Protein AF-A0A836T1F3-F1 (afdb_monomer)

Sequence (183 aa):
LPDLMMKKDKTGIKNVLEQISTIEEEVENLRRKITREVADVGGLIMNRENLLNTAYTMDEIAGYITGISFKLSNVKVTTLKSSKLDKDITKLIELVVDEVYKLNEIIRSLNTNTANAIELAQETQTIEREIDIKYRQATIKLLTEVTNMKEVMLIKDVIEGIEEMADKCQKVSDSFILLALSL

Radius of gyration: 18.27 Å; Cα contacts (8 Å, |Δi|>4): 179; chains: 1; bounding box: 43×32×50 Å

Structure (mmCIF, N/CA/C/O backbone):
data_AF-A0A836T1F3-F1
#
_entry.id   AF-A0A836T1F3-F1
#
loop_
_atom_site.group_PDB
_atom_site.id
_atom_site.type_symbol
_atom_site.label_atom_id
_atom_site.label_alt_id
_atom_site.label_comp_id
_atom_site.label_asym_id
_atom_site.label_entity_id
_atom_site.label_seq_id
_atom_site.pdbx_PDB_ins_code
_atom_site.Cartn_x
_atom_site.Cartn_y
_atom_site.Cartn_z
_atom_site.occupancy
_atom_site.B_iso_or_equiv
_atom_site.auth_seq_id
_atom_site.auth_comp_id
_atom_site.auth_asym_id
_atom_site.auth_atom_id
_atom_site.pdbx_PDB_model_num
ATOM 1 N N . LEU A 1 1 ? -13.093 1.328 0.999 1.00 76.25 1 LEU A N 1
ATOM 2 C CA . LEU A 1 1 ? -13.342 0.466 2.185 1.00 76.25 1 LEU A CA 1
ATOM 3 C C . LEU A 1 1 ? -13.775 1.251 3.440 1.00 76.25 1 LEU A C 1
ATOM 5 O O . LEU A 1 1 ? -14.790 0.855 4.015 1.00 76.25 1 LEU A O 1
ATOM 9 N N . PRO A 1 2 ? -13.102 2.349 3.855 1.00 78.06 2 PRO A N 1
ATOM 10 C CA . PRO A 1 2 ? -13.453 3.082 5.084 1.00 78.06 2 PRO A CA 1
ATOM 11 C C . PRO A 1 2 ? -14.927 3.517 5.162 1.00 78.06 2 PRO A C 1
ATOM 13 O O . PRO A 1 2 ? -15.589 3.292 6.174 1.00 78.06 2 PRO A O 1
ATOM 16 N N . ASP A 1 3 ? -15.496 4.019 4.064 1.00 81.88 3 ASP A N 1
ATOM 17 C CA . ASP A 1 3 ? -16.908 4.431 4.014 1.00 81.88 3 ASP A CA 1
ATOM 18 C C . ASP A 1 3 ? -17.900 3.287 4.256 1.00 81.88 3 ASP A C 1
ATOM 20 O O . ASP A 1 3 ? -18.905 3.458 4.951 1.00 81.88 3 ASP A O 1
ATOM 24 N N . LEU A 1 4 ? -17.623 2.103 3.702 1.00 80.38 4 LEU A N 1
ATOM 25 C CA . LEU A 1 4 ? -18.470 0.918 3.872 1.00 80.38 4 LEU A CA 1
ATOM 26 C C . LEU A 1 4 ? -18.445 0.442 5.325 1.00 80.38 4 LEU A C 1
ATOM 28 O O . LEU A 1 4 ? -19.486 0.094 5.888 1.00 80.38 4 LEU A O 1
ATOM 32 N N . MET A 1 5 ? -17.278 0.521 5.967 1.00 81.56 5 MET A N 1
ATOM 33 C CA . MET A 1 5 ? -17.147 0.276 7.400 1.00 81.56 5 MET A CA 1
ATOM 34 C C . MET A 1 5 ? -17.946 1.277 8.228 1.00 81.56 5 MET A C 1
ATOM 36 O O . MET A 1 5 ? -18.687 0.873 9.125 1.00 81.56 5 MET A O 1
ATOM 40 N N . MET A 1 6 ? -17.873 2.571 7.911 1.00 81.00 6 MET A N 1
ATOM 41 C CA . MET A 1 6 ? -18.623 3.596 8.643 1.00 81.00 6 MET A CA 1
ATOM 42 C C . MET A 1 6 ? -20.140 3.428 8.513 1.00 81.00 6 MET A C 1
ATOM 44 O O . MET A 1 6 ? -20.865 3.725 9.471 1.00 81.00 6 MET A O 1
ATOM 48 N N . LYS A 1 7 ? -20.605 2.892 7.377 1.00 83.50 7 LYS A N 1
ATOM 49 C CA . LYS A 1 7 ? -22.000 2.505 7.110 1.00 83.50 7 LYS A CA 1
ATOM 50 C C . LYS A 1 7 ? -22.380 1.126 7.671 1.00 83.50 7 LYS A C 1
ATOM 52 O O . LYS A 1 7 ? -23.555 0.775 7.642 1.00 83.50 7 LYS A O 1
ATOM 57 N N . LYS A 1 8 ? -21.422 0.369 8.224 1.00 82.38 8 LYS A N 1
ATOM 58 C CA . LYS A 1 8 ? -21.580 -1.017 8.711 1.00 82.38 8 LYS A CA 1
ATOM 59 C C . LYS A 1 8 ? -22.141 -1.975 7.648 1.00 82.38 8 LYS A C 1
ATOM 61 O O . LYS A 1 8 ? -22.832 -2.939 7.985 1.00 82.38 8 LYS A O 1
ATOM 66 N N . ASP A 1 9 ? -21.833 -1.724 6.378 1.00 87.56 9 ASP A N 1
ATOM 67 C CA . ASP A 1 9 ? -22.287 -2.547 5.258 1.00 87.56 9 ASP A CA 1
ATOM 68 C C . ASP A 1 9 ? -21.428 -3.812 5.134 1.00 87.56 9 ASP A C 1
ATOM 70 O O . ASP A 1 9 ? -20.405 -3.840 4.451 1.00 87.56 9 ASP A O 1
ATOM 74 N N . LYS A 1 10 ? -21.839 -4.874 5.832 1.00 86.19 10 LYS A N 1
ATOM 75 C CA . LYS A 1 10 ? -21.108 -6.148 5.861 1.00 86.19 10 LYS A CA 1
ATOM 76 C C . LYS A 1 10 ? -20.997 -6.803 4.484 1.00 86.19 10 LYS A C 1
ATOM 78 O O . LYS A 1 10 ? -19.965 -7.402 4.191 1.00 86.19 10 LYS A O 1
ATOM 83 N N . THR A 1 11 ? -22.039 -6.701 3.661 1.00 88.88 11 THR A N 1
ATOM 84 C CA . THR A 1 11 ? -22.052 -7.295 2.320 1.00 88.88 11 THR A CA 1
ATOM 85 C C . THR A 1 11 ? -21.117 -6.523 1.399 1.00 88.88 11 THR A C 1
ATOM 87 O O . THR A 1 11 ? -20.286 -7.131 0.731 1.00 88.88 11 THR A O 1
ATOM 90 N N . GLY A 1 12 ? -21.178 -5.188 1.428 1.00 89.38 12 GLY A N 1
ATOM 91 C CA . GLY A 1 12 ? -20.262 -4.335 0.674 1.00 89.38 12 GLY A CA 1
ATOM 92 C C . GLY A 1 12 ? -18.799 -4.553 1.062 1.00 89.38 12 GLY A C 1
ATOM 93 O O . GLY A 1 12 ? -17.950 -4.679 0.185 1.00 89.38 12 GLY A O 1
ATOM 94 N N . ILE A 1 13 ? -18.499 -4.662 2.363 1.00 89.75 13 ILE A N 1
ATOM 95 C CA . ILE A 1 13 ? -17.142 -4.966 2.850 1.00 89.75 13 ILE A CA 1
ATOM 96 C C . ILE A 1 13 ? -16.658 -6.305 2.293 1.00 89.75 13 ILE A C 1
ATOM 98 O O . ILE A 1 13 ? -15.560 -6.366 1.750 1.00 89.75 13 ILE A O 1
ATOM 102 N N . LYS A 1 14 ? -17.475 -7.361 2.390 1.00 90.81 14 LYS A N 1
ATOM 103 C CA . LYS A 1 14 ? -17.111 -8.688 1.883 1.00 90.81 14 LYS A CA 1
ATOM 104 C C . LYS A 1 14 ? -16.812 -8.656 0.381 1.00 90.81 14 LYS A C 1
ATOM 106 O O . LYS A 1 14 ? -15.767 -9.147 -0.026 1.00 90.81 14 LYS A O 1
ATOM 111 N N . ASN A 1 15 ? -17.679 -8.027 -0.411 1.00 93.19 15 ASN A N 1
ATOM 112 C CA . ASN A 1 15 ? -17.496 -7.923 -1.859 1.00 93.19 15 ASN A CA 1
ATOM 113 C C . ASN A 1 15 ? -16.207 -7.170 -2.223 1.00 93.19 15 ASN A C 1
ATOM 115 O O . ASN A 1 15 ? -15.493 -7.583 -3.129 1.00 93.19 15 ASN A O 1
ATOM 119 N N . VAL A 1 16 ? -15.885 -6.084 -1.510 1.00 93.12 16 VAL A N 1
ATOM 120 C CA . VAL A 1 16 ? -14.638 -5.335 -1.736 1.00 93.12 16 VAL A CA 1
ATOM 121 C C . VAL A 1 16 ? -13.410 -6.166 -1.368 1.00 93.12 16 VAL A C 1
ATOM 123 O O . VA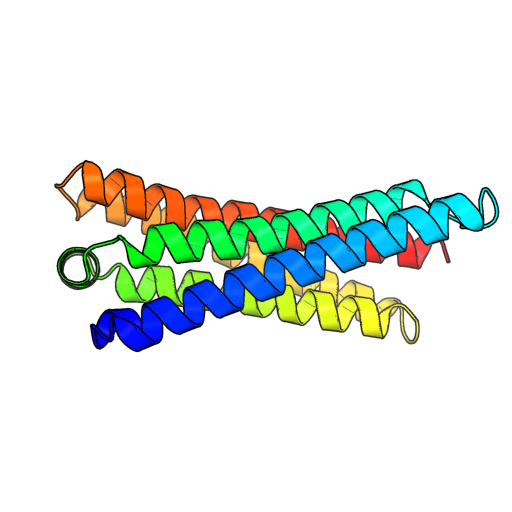L A 1 16 ? -12.423 -6.124 -2.090 1.00 93.12 16 VAL A O 1
ATOM 126 N N . LEU A 1 17 ? -13.454 -6.936 -0.277 1.00 93.44 17 LEU A N 1
ATOM 127 C CA . LEU A 1 17 ? -12.340 -7.817 0.090 1.00 93.44 17 LEU A CA 1
ATOM 128 C C . LEU A 1 17 ? -12.122 -8.931 -0.941 1.00 93.44 17 LEU A C 1
ATOM 130 O O . LEU A 1 17 ? -10.978 -9.230 -1.267 1.00 93.44 17 LEU A O 1
ATOM 134 N N . GLU A 1 18 ? -13.198 -9.508 -1.481 1.00 94.81 18 GLU A N 1
ATOM 135 C CA . GLU A 1 18 ? -13.110 -10.485 -2.574 1.00 94.81 18 GLU A CA 1
ATOM 136 C C . GLU A 1 18 ? -12.497 -9.855 -3.831 1.00 94.81 18 GLU A C 1
ATOM 138 O O . GLU A 1 18 ? -11.574 -10.423 -4.403 1.00 94.81 18 GLU A O 1
ATOM 143 N N . GLN A 1 19 ? -12.929 -8.646 -4.207 1.00 95.75 19 GLN A N 1
ATOM 144 C CA . GLN A 1 19 ? -12.347 -7.910 -5.335 1.00 95.75 19 GLN A CA 1
ATOM 145 C C . GLN A 1 19 ? -10.853 -7.634 -5.147 1.00 95.75 19 GLN A C 1
ATOM 147 O O . GLN A 1 19 ? -10.078 -7.834 -6.076 1.00 95.75 19 GLN A O 1
ATOM 152 N N . ILE A 1 20 ? -10.442 -7.198 -3.954 1.00 95.31 20 ILE A N 1
ATOM 153 C CA . ILE A 1 20 ? -9.030 -6.944 -3.637 1.00 95.31 20 ILE A CA 1
ATOM 154 C C . ILE A 1 20 ? -8.210 -8.231 -3.766 1.00 95.31 20 ILE A C 1
ATOM 156 O O . ILE A 1 20 ? -7.161 -8.216 -4.400 1.00 95.31 20 ILE A O 1
ATOM 160 N N . SER A 1 21 ? -8.721 -9.350 -3.248 1.00 94.81 21 SER A N 1
ATOM 161 C CA . SER A 1 21 ? -8.054 -10.650 -3.366 1.00 94.81 21 SER A CA 1
ATOM 162 C C . SER A 1 21 ? -7.931 -11.118 -4.820 1.00 94.81 21 SER A C 1
ATOM 164 O O . SER A 1 21 ? -6.900 -11.673 -5.188 1.00 94.81 21 SER A O 1
ATOM 166 N N . THR A 1 22 ? -8.945 -10.886 -5.660 1.00 96.81 22 THR A N 1
ATOM 167 C CA . THR A 1 22 ? -8.862 -11.191 -7.098 1.00 96.81 22 THR A CA 1
ATOM 168 C C . THR A 1 22 ? -7.813 -10.325 -7.796 1.00 96.81 22 THR A C 1
ATOM 170 O O . THR A 1 22 ? -7.038 -10.835 -8.597 1.00 96.81 22 THR A O 1
ATOM 173 N N . ILE A 1 23 ? -7.745 -9.031 -7.469 1.00 95.81 23 ILE A N 1
ATOM 174 C CA . ILE A 1 23 ? -6.743 -8.119 -8.040 1.00 95.81 23 ILE A CA 1
ATOM 175 C C . ILE A 1 23 ? -5.325 -8.533 -7.629 1.00 95.81 23 ILE A C 1
ATOM 177 O O . ILE A 1 23 ? -4.427 -8.515 -8.465 1.00 95.81 23 ILE A O 1
ATOM 181 N N . GLU A 1 24 ? -5.108 -8.934 -6.375 1.00 96.19 24 GLU A N 1
ATOM 182 C CA . GLU A 1 24 ? -3.812 -9.457 -5.919 1.00 96.19 24 GLU A CA 1
ATOM 183 C C . GLU A 1 24 ? -3.381 -10.684 -6.737 1.00 96.19 24 GLU A C 1
ATOM 185 O O . GLU A 1 24 ? -2.249 -10.741 -7.215 1.00 96.19 24 GLU A O 1
ATOM 190 N N . GLU A 1 25 ? -4.295 -11.627 -6.991 1.00 96.31 25 GLU A N 1
ATOM 191 C CA . GLU A 1 25 ? -4.015 -12.796 -7.833 1.00 96.31 25 GLU A CA 1
ATOM 192 C C . GLU A 1 25 ? -3.676 -12.399 -9.283 1.00 96.31 25 GLU A C 1
ATOM 194 O O . GLU A 1 25 ? -2.778 -12.972 -9.911 1.00 96.31 25 GLU A O 1
ATOM 199 N N . GLU A 1 26 ? -4.361 -11.397 -9.838 1.00 96.81 26 GLU A N 1
ATOM 200 C CA . GLU A 1 26 ? -4.043 -10.849 -11.160 1.00 96.81 26 GLU A CA 1
ATOM 201 C C . GLU A 1 26 ? -2.643 -10.217 -11.199 1.00 96.81 26 GLU A C 1
ATOM 203 O O . GLU A 1 26 ? -1.881 -10.484 -12.135 1.00 96.81 26 GLU A O 1
ATOM 208 N N . VAL A 1 27 ? -2.271 -9.436 -10.180 1.00 95.88 27 VAL A N 1
ATOM 209 C CA . VAL A 1 27 ? -0.932 -8.839 -10.046 1.00 95.88 27 VAL A CA 1
ATOM 210 C C . VAL A 1 27 ? 0.137 -9.929 -9.952 1.00 95.88 27 VAL A C 1
ATOM 212 O O . VAL A 1 27 ? 1.131 -9.878 -10.687 1.00 95.88 27 VAL A O 1
ATOM 215 N N . GLU A 1 28 ? -0.095 -10.971 -9.153 1.00 96.06 28 GLU A N 1
ATOM 216 C CA . GLU A 1 28 ? 0.839 -12.088 -9.021 1.00 96.06 28 GLU A CA 1
ATOM 217 C C . GLU A 1 28 ? 1.048 -12.805 -10.370 1.00 96.06 28 GLU A C 1
ATOM 219 O O . GLU A 1 28 ? 2.173 -13.169 -10.751 1.00 96.06 28 GLU A O 1
ATOM 224 N N . ASN A 1 29 ? -0.034 -12.994 -11.130 1.00 96.81 29 ASN A N 1
ATOM 225 C CA . ASN A 1 29 ? 0.002 -13.600 -12.457 1.00 96.81 29 ASN A CA 1
ATOM 226 C C . ASN A 1 29 ? 0.753 -12.728 -13.475 1.00 96.81 29 ASN A C 1
ATOM 228 O O . ASN A 1 29 ? 1.540 -13.262 -14.265 1.00 96.81 29 ASN A O 1
ATOM 232 N N . LEU A 1 30 ? 0.574 -11.404 -13.439 1.00 96.00 30 LEU A N 1
ATOM 233 C CA . LEU A 1 30 ? 1.333 -10.462 -14.268 1.00 96.00 30 LEU A CA 1
ATOM 234 C C . LEU A 1 30 ? 2.827 -10.514 -13.941 1.00 96.00 30 LEU A C 1
ATOM 236 O O . LEU A 1 30 ? 3.645 -10.637 -14.854 1.00 96.00 30 LEU A O 1
ATOM 240 N N . ARG A 1 31 ? 3.194 -10.527 -12.657 1.00 96.06 31 ARG A N 1
ATOM 241 C CA . ARG A 1 31 ? 4.585 -10.701 -12.215 1.00 96.06 31 ARG A CA 1
ATOM 242 C C . ARG A 1 31 ? 5.181 -12.006 -12.750 1.00 96.06 31 ARG A C 1
ATOM 244 O O . ARG A 1 31 ? 6.258 -11.991 -13.344 1.00 96.06 31 ARG A O 1
ATOM 251 N N . ARG A 1 32 ? 4.469 -13.134 -12.616 1.00 95.06 32 ARG A N 1
ATOM 252 C CA . ARG A 1 32 ? 4.909 -14.441 -13.153 1.00 95.06 32 ARG A CA 1
ATOM 253 C C . ARG A 1 32 ? 5.090 -14.405 -14.672 1.00 95.06 32 ARG A C 1
ATOM 255 O O . ARG A 1 32 ? 6.017 -15.030 -15.187 1.00 95.06 32 ARG A O 1
ATOM 262 N N . LYS A 1 33 ? 4.222 -13.688 -15.390 1.00 94.69 33 LYS A N 1
ATOM 263 C CA . LYS A 1 33 ? 4.337 -13.494 -16.839 1.00 94.69 33 LYS A CA 1
ATOM 264 C C . LYS A 1 33 ? 5.599 -12.704 -17.194 1.00 94.69 33 LYS A C 1
ATOM 266 O O . LYS A 1 33 ? 6.363 -13.182 -18.027 1.00 94.69 33 LYS A O 1
ATOM 271 N N . ILE A 1 34 ? 5.867 -11.591 -16.505 1.00 91.75 34 ILE A N 1
ATOM 272 C CA . ILE A 1 34 ? 7.103 -10.806 -16.671 1.00 91.75 34 ILE A CA 1
ATOM 273 C C . ILE A 1 34 ? 8.331 -11.696 -16.453 1.00 91.75 34 ILE A C 1
ATOM 275 O O . ILE A 1 34 ? 9.246 -11.697 -17.270 1.00 91.75 34 ILE A O 1
ATOM 279 N N . THR A 1 35 ? 8.348 -12.515 -15.396 1.00 91.75 35 THR A N 1
ATOM 280 C CA . THR A 1 35 ? 9.477 -13.421 -15.126 1.00 91.75 35 THR A CA 1
ATOM 281 C C . THR A 1 35 ? 9.729 -14.413 -16.263 1.00 91.75 35 THR A C 1
ATOM 283 O O . THR A 1 35 ? 10.883 -14.659 -16.608 1.00 91.75 35 THR A O 1
ATOM 286 N N . ARG A 1 36 ? 8.669 -14.973 -16.864 1.00 91.75 36 ARG A N 1
ATOM 287 C CA . ARG A 1 36 ? 8.791 -15.899 -18.003 1.00 91.75 36 ARG A CA 1
ATOM 288 C C . ARG A 1 36 ? 9.320 -15.197 -19.246 1.00 91.75 36 ARG A C 1
ATOM 290 O O . ARG A 1 36 ? 10.277 -15.679 -19.833 1.00 91.75 36 ARG A O 1
ATOM 297 N N . GLU A 1 37 ? 8.767 -14.036 -19.587 1.00 89.56 37 GLU A N 1
ATOM 298 C CA . GLU A 1 37 ? 9.231 -13.253 -20.739 1.00 89.56 37 GLU A CA 1
ATOM 299 C C . GLU A 1 37 ? 10.706 -12.856 -20.589 1.00 89.56 37 GLU A C 1
ATOM 301 O O . GLU A 1 37 ? 11.483 -12.970 -21.536 1.00 89.56 37 GLU A O 1
ATOM 306 N N . VAL A 1 38 ? 11.132 -12.479 -19.379 1.00 88.19 38 VAL A N 1
ATOM 307 C CA . VAL A 1 38 ? 12.543 -12.182 -19.098 1.00 88.19 38 VAL A CA 1
ATOM 308 C C . VAL A 1 38 ? 13.435 -13.419 -19.244 1.00 88.19 38 VAL A C 1
ATOM 310 O O . VAL A 1 38 ? 14.549 -13.310 -19.758 1.00 88.19 38 VAL A O 1
ATOM 313 N N . ALA A 1 39 ? 12.967 -14.595 -18.822 1.00 86.81 39 ALA A N 1
ATOM 314 C CA . ALA A 1 39 ? 13.707 -15.845 -18.979 1.00 86.81 39 ALA A CA 1
ATOM 315 C C . ALA A 1 39 ? 13.829 -16.272 -20.453 1.00 86.81 39 ALA A C 1
ATOM 317 O O . ALA A 1 39 ? 14.908 -16.694 -20.870 1.00 86.81 39 ALA A O 1
ATOM 318 N N . ASP A 1 40 ? 12.759 -16.113 -21.235 1.00 85.62 40 ASP A N 1
ATOM 319 C CA . ASP A 1 40 ? 12.690 -16.514 -22.644 1.00 85.62 40 ASP A CA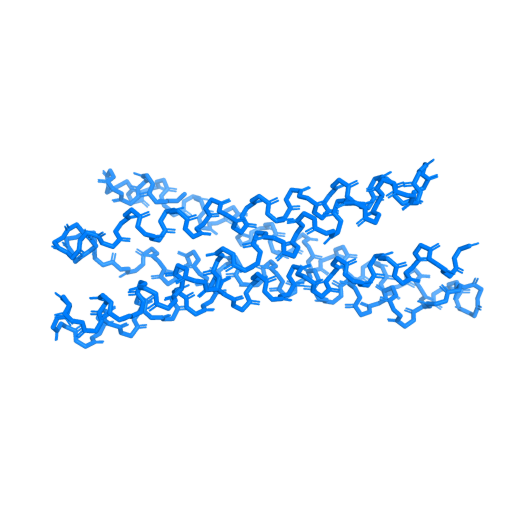 1
ATOM 320 C C . ASP A 1 40 ? 13.569 -15.630 -23.543 1.00 85.62 40 ASP A C 1
ATOM 322 O O . ASP A 1 40 ? 14.244 -16.123 -24.448 1.00 85.62 40 ASP A O 1
ATOM 326 N N . VAL A 1 41 ? 13.599 -14.319 -23.282 1.00 78.94 41 VAL A N 1
ATOM 327 C CA . VAL A 1 41 ? 14.399 -13.343 -24.046 1.00 78.94 41 VAL A CA 1
ATOM 328 C C . VAL A 1 41 ? 15.879 -13.345 -23.609 1.00 78.94 41 VAL A C 1
ATOM 330 O O . VAL A 1 41 ? 16.764 -12.885 -24.338 1.00 78.94 41 VAL A O 1
ATOM 333 N N . GLY A 1 42 ? 16.187 -13.921 -22.443 1.00 69.94 42 GLY A N 1
ATOM 334 C CA . GLY A 1 42 ? 17.550 -14.166 -21.978 1.00 69.94 42 GLY A CA 1
ATOM 335 C C . GLY A 1 42 ? 18.362 -12.886 -21.738 1.00 69.94 42 GLY A C 1
ATOM 336 O O . GLY A 1 42 ? 17.926 -11.958 -21.062 1.00 69.94 42 GLY A O 1
ATOM 337 N N . GLY A 1 43 ? 19.600 -12.842 -22.243 1.00 67.62 43 GLY A N 1
ATOM 338 C CA . GLY A 1 43 ? 20.540 -11.732 -22.015 1.00 67.62 43 GLY A CA 1
ATOM 339 C C . GLY A 1 43 ? 20.260 -10.447 -22.804 1.00 67.62 43 GLY A C 1
ATOM 340 O O . GLY A 1 43 ? 21.018 -9.494 -22.665 1.00 67.62 43 GLY A O 1
ATOM 341 N N . LEU A 1 44 ? 19.217 -10.418 -23.640 1.00 69.06 44 LEU A N 1
ATOM 342 C CA . LEU A 1 44 ? 18.900 -9.270 -24.499 1.00 69.06 44 LEU A CA 1
ATOM 343 C C . LEU A 1 44 ? 18.152 -8.148 -23.759 1.00 69.06 44 LEU A C 1
ATOM 345 O O . LEU A 1 44 ? 18.123 -7.019 -24.240 1.00 69.06 44 LEU A O 1
ATOM 349 N N . ILE A 1 45 ? 17.563 -8.437 -22.593 1.00 73.19 45 ILE A N 1
ATOM 350 C CA . ILE A 1 45 ? 16.912 -7.422 -21.758 1.00 73.19 45 ILE A CA 1
ATOM 351 C C . ILE A 1 45 ? 17.974 -6.694 -20.936 1.00 73.19 45 ILE A C 1
ATOM 353 O O . ILE A 1 45 ? 18.565 -7.262 -20.010 1.00 73.19 45 ILE A O 1
ATOM 357 N N . MET A 1 46 ? 18.189 -5.415 -21.251 1.00 70.81 46 MET A N 1
ATOM 358 C CA . MET A 1 46 ? 19.001 -4.537 -20.414 1.00 70.81 46 MET A CA 1
ATOM 359 C C . MET A 1 46 ? 18.352 -4.372 -19.039 1.00 70.81 46 MET A C 1
ATOM 361 O O . MET A 1 46 ? 17.138 -4.246 -18.913 1.00 70.81 46 MET A O 1
ATOM 365 N N . ASN A 1 47 ? 19.182 -4.390 -17.999 1.00 80.44 47 ASN A N 1
ATOM 366 C CA . ASN A 1 47 ? 18.766 -4.192 -16.612 1.00 80.44 47 ASN A CA 1
ATOM 367 C C . ASN A 1 47 ? 17.657 -5.156 -16.112 1.00 80.44 47 ASN A C 1
ATOM 369 O O . ASN A 1 47 ? 16.797 -4.786 -15.310 1.00 80.44 47 ASN A O 1
ATOM 373 N N . ARG A 1 48 ? 17.694 -6.423 -16.561 1.00 86.06 48 ARG A N 1
ATOM 374 C CA . ARG A 1 48 ? 16.732 -7.481 -16.179 1.00 86.06 48 ARG A CA 1
ATOM 375 C C . ARG A 1 48 ? 16.534 -7.638 -14.668 1.00 86.06 48 ARG A C 1
ATOM 377 O O . ARG A 1 48 ? 15.440 -7.967 -14.230 1.00 86.06 48 ARG A O 1
ATOM 384 N N . GLU A 1 49 ? 17.590 -7.425 -13.884 1.00 88.06 49 GLU A N 1
ATOM 385 C CA . GLU A 1 49 ? 17.540 -7.535 -12.426 1.00 88.06 49 GLU A CA 1
ATOM 386 C C . GLU A 1 49 ? 16.660 -6.436 -11.833 1.00 88.06 49 GLU A C 1
ATOM 388 O O . GLU A 1 49 ? 15.740 -6.741 -11.080 1.00 88.06 49 GLU A O 1
ATOM 393 N N . ASN A 1 50 ? 16.866 -5.179 -12.239 1.00 88.94 50 ASN A N 1
ATOM 394 C CA . ASN A 1 50 ? 16.032 -4.072 -11.786 1.00 88.94 50 ASN A CA 1
ATOM 395 C C . ASN A 1 50 ? 14.580 -4.231 -12.258 1.00 88.94 50 ASN A C 1
ATOM 397 O O . ASN A 1 50 ? 13.665 -4.014 -11.471 1.00 88.94 50 ASN A O 1
ATOM 401 N N . LEU A 1 51 ? 14.347 -4.683 -13.497 1.00 89.94 51 LEU A N 1
ATOM 402 C CA . LEU A 1 51 ? 12.994 -4.960 -13.999 1.00 89.94 51 LEU A CA 1
ATOM 403 C C . LEU A 1 51 ? 12.270 -6.009 -13.142 1.00 89.94 51 LEU A C 1
ATOM 405 O O . LEU A 1 51 ? 11.130 -5.796 -12.731 1.00 89.94 51 LEU A O 1
ATOM 409 N N . LEU A 1 52 ? 12.937 -7.130 -12.851 1.00 92.38 52 LEU A N 1
ATOM 410 C CA . LEU A 1 52 ? 12.380 -8.183 -12.007 1.00 92.38 52 LEU A CA 1
ATOM 411 C C . LEU A 1 52 ? 12.137 -7.675 -10.584 1.00 92.38 52 LEU A C 1
ATOM 413 O O . LEU A 1 52 ? 11.028 -7.827 -10.083 1.00 92.38 52 LEU A O 1
ATOM 417 N N . ASN A 1 53 ? 13.122 -7.024 -9.962 1.00 92.88 53 ASN A N 1
ATOM 418 C CA . ASN A 1 53 ? 12.989 -6.455 -8.617 1.00 92.88 53 ASN A CA 1
ATOM 419 C C . ASN A 1 53 ? 11.832 -5.448 -8.532 1.00 92.88 53 ASN A C 1
ATOM 421 O O . ASN A 1 53 ? 11.079 -5.467 -7.559 1.00 92.88 53 ASN A O 1
ATOM 425 N N . THR A 1 54 ? 11.633 -4.631 -9.570 1.00 93.62 54 THR A N 1
ATOM 426 C CA . THR A 1 54 ? 10.494 -3.706 -9.661 1.00 93.62 54 THR A CA 1
ATOM 427 C C . THR A 1 54 ? 9.174 -4.474 -9.669 1.00 93.62 54 THR A C 1
ATOM 429 O O . THR A 1 54 ? 8.288 -4.177 -8.874 1.00 93.62 54 THR A O 1
ATOM 432 N N . ALA A 1 55 ? 9.054 -5.505 -10.513 1.00 94.50 55 ALA A N 1
ATOM 433 C CA . ALA A 1 55 ? 7.845 -6.323 -10.601 1.00 94.50 55 ALA A CA 1
ATOM 434 C C . ALA A 1 55 ? 7.539 -7.068 -9.288 1.00 94.50 55 ALA A C 1
ATOM 436 O O . ALA A 1 55 ? 6.380 -7.138 -8.888 1.00 94.50 55 ALA A O 1
ATOM 437 N N . TYR A 1 56 ? 8.560 -7.591 -8.598 1.00 95.19 56 TYR A N 1
ATOM 438 C CA . TYR A 1 56 ? 8.397 -8.202 -7.274 1.00 95.19 56 TYR A CA 1
ATOM 439 C C . TYR A 1 56 ? 7.953 -7.178 -6.224 1.00 95.19 56 TYR A C 1
ATOM 441 O O . TYR A 1 56 ? 7.059 -7.461 -5.437 1.00 95.19 56 TYR A O 1
ATOM 449 N N . THR A 1 57 ? 8.517 -5.969 -6.239 1.00 96.38 57 THR A N 1
ATOM 450 C CA . THR A 1 57 ? 8.139 -4.917 -5.281 1.00 96.38 57 THR A CA 1
ATOM 451 C C . THR A 1 57 ? 6.710 -4.416 -5.528 1.00 96.38 57 THR A C 1
ATOM 453 O O . THR A 1 57 ? 5.971 -4.175 -4.579 1.00 96.38 57 THR A O 1
ATOM 456 N N . MET A 1 58 ? 6.274 -4.313 -6.788 1.00 94.62 58 MET A N 1
ATOM 457 C CA . MET A 1 58 ? 4.883 -3.976 -7.129 1.00 94.62 58 MET A CA 1
ATOM 458 C C . MET A 1 58 ? 3.881 -5.038 -6.654 1.00 94.62 58 MET A C 1
ATOM 460 O O . MET A 1 58 ? 2.771 -4.702 -6.251 1.00 94.62 58 MET A O 1
ATOM 464 N N . ASP A 1 59 ? 4.271 -6.310 -6.681 1.00 96.31 59 ASP A N 1
ATOM 465 C CA . ASP A 1 59 ? 3.473 -7.412 -6.142 1.00 96.31 59 ASP A CA 1
ATOM 466 C C . ASP A 1 59 ? 3.363 -7.351 -4.610 1.00 96.31 59 ASP A C 1
ATOM 468 O O . ASP A 1 59 ? 2.277 -7.526 -4.059 1.00 96.31 59 ASP A O 1
ATOM 472 N N . GLU A 1 60 ? 4.440 -6.974 -3.912 1.00 96.88 60 GLU A N 1
ATOM 473 C CA . GLU A 1 60 ? 4.381 -6.715 -2.467 1.00 96.88 60 GLU A CA 1
ATOM 474 C C . GLU A 1 60 ? 3.373 -5.607 -2.120 1.00 96.88 60 GLU A C 1
ATOM 476 O O . GLU A 1 60 ? 2.621 -5.759 -1.158 1.00 96.88 60 GLU A O 1
ATOM 481 N N . ILE A 1 61 ? 3.294 -4.528 -2.914 1.00 96.94 61 ILE A N 1
ATOM 482 C CA . ILE A 1 61 ? 2.292 -3.458 -2.729 1.00 96.94 61 ILE A CA 1
ATOM 483 C C . ILE A 1 61 ? 0.868 -4.037 -2.763 1.00 96.94 61 ILE A C 1
ATOM 485 O O . ILE A 1 61 ? 0.047 -3.691 -1.913 1.00 96.94 61 ILE A O 1
ATOM 489 N N . ALA A 1 62 ? 0.568 -4.947 -3.697 1.00 96.31 62 ALA A N 1
ATOM 490 C CA . ALA A 1 62 ? -0.739 -5.605 -3.761 1.00 96.31 62 ALA A CA 1
ATOM 491 C C . ALA A 1 62 ? -1.018 -6.458 -2.510 1.00 96.31 62 ALA A C 1
ATOM 493 O O . ALA A 1 62 ? -2.105 -6.363 -1.932 1.00 96.31 62 ALA A O 1
ATOM 494 N N . GLY A 1 63 ? -0.018 -7.200 -2.026 1.00 96.62 63 GLY A N 1
ATOM 495 C CA . GLY A 1 63 ? -0.113 -7.955 -0.774 1.00 96.62 63 GLY A CA 1
ATOM 496 C C . GLY A 1 63 ? -0.385 -7.063 0.446 1.00 96.62 63 GLY A C 1
ATOM 497 O O . GLY A 1 63 ? -1.222 -7.397 1.295 1.00 96.62 63 GLY A O 1
ATOM 498 N N . TYR A 1 64 ? 0.246 -5.885 0.520 1.00 97.44 64 TYR A N 1
ATOM 499 C CA . TYR A 1 64 ? -0.055 -4.891 1.554 1.00 97.44 64 TYR A CA 1
ATOM 500 C C . TYR A 1 64 ? -1.505 -4.407 1.472 1.00 97.44 64 TYR A C 1
ATOM 502 O O . TYR A 1 64 ? -2.182 -4.374 2.502 1.00 97.44 64 TYR A O 1
ATOM 510 N N . ILE A 1 65 ? -2.023 -4.102 0.277 1.00 96.38 65 ILE A N 1
ATOM 511 C CA . ILE A 1 65 ? -3.420 -3.675 0.091 1.00 96.38 65 ILE A CA 1
ATOM 512 C C . ILE A 1 65 ? -4.386 -4.729 0.647 1.00 96.38 65 ILE A C 1
ATOM 514 O O . ILE A 1 65 ? -5.303 -4.375 1.403 1.00 96.38 65 ILE A O 1
ATOM 518 N N . THR A 1 66 ? -4.178 -6.013 0.340 1.00 95.75 66 THR A N 1
ATOM 519 C CA . THR A 1 66 ? -4.996 -7.110 0.880 1.00 95.75 66 THR A CA 1
ATOM 520 C C . THR A 1 66 ? -4.880 -7.201 2.397 1.00 95.75 66 THR A C 1
ATOM 522 O O . THR A 1 66 ? -5.897 -7.212 3.101 1.00 95.75 66 THR A O 1
ATOM 525 N N . GLY A 1 67 ? -3.654 -7.214 2.926 1.00 96.06 67 GLY A N 1
ATOM 526 C CA . GLY A 1 67 ? -3.392 -7.336 4.359 1.00 96.06 67 GLY A CA 1
ATOM 527 C C . GLY A 1 67 ? -3.997 -6.193 5.177 1.00 96.06 67 GLY A C 1
ATOM 528 O O . GLY A 1 67 ? -4.678 -6.436 6.180 1.00 96.06 67 GLY A O 1
ATOM 529 N N . ILE A 1 68 ? -3.804 -4.949 4.733 1.00 96.56 68 ILE A N 1
ATOM 530 C CA . ILE A 1 68 ? -4.374 -3.740 5.343 1.00 96.56 68 ILE A CA 1
ATOM 531 C C . ILE A 1 68 ? -5.898 -3.811 5.302 1.00 96.56 68 ILE A C 1
ATOM 533 O O . ILE A 1 68 ? -6.552 -3.612 6.326 1.00 96.56 68 ILE A O 1
ATOM 537 N N . SER A 1 69 ? -6.476 -4.140 4.146 1.00 94.88 69 SER A N 1
ATOM 538 C CA . SER A 1 69 ? -7.929 -4.192 3.967 1.00 94.88 69 SER A CA 1
ATOM 539 C C . SER A 1 69 ? -8.580 -5.238 4.866 1.00 94.88 69 SER A C 1
ATOM 541 O O . SER A 1 69 ? -9.591 -4.960 5.520 1.00 94.88 69 SER A O 1
ATOM 543 N N . PHE A 1 70 ? -7.974 -6.422 4.968 1.00 94.38 70 PHE A N 1
ATOM 544 C CA . PHE A 1 70 ? -8.440 -7.481 5.854 1.00 94.38 70 PHE A CA 1
ATOM 545 C C . PHE A 1 70 ? -8.377 -7.055 7.325 1.00 94.38 70 PHE A C 1
ATOM 547 O O . PHE A 1 70 ? -9.394 -7.125 8.023 1.00 94.38 70 PHE A O 1
ATOM 554 N N . LYS A 1 71 ? -7.226 -6.566 7.803 1.00 94.38 71 LYS A N 1
ATOM 555 C CA . LYS A 1 71 ? -7.063 -6.113 9.197 1.00 94.38 71 LYS A CA 1
ATOM 556 C C . LYS A 1 71 ? -8.039 -4.989 9.527 1.00 94.38 71 LYS A C 1
ATOM 558 O O . LYS A 1 71 ? -8.757 -5.078 10.522 1.00 94.38 71 LYS A O 1
ATOM 563 N N . LEU A 1 72 ? -8.133 -3.989 8.651 1.00 93.00 72 LEU A N 1
ATOM 564 C CA . LEU A 1 72 ? -9.027 -2.851 8.812 1.00 93.00 72 LEU A CA 1
ATOM 565 C C . LEU A 1 72 ? -10.484 -3.311 8.913 1.00 93.00 72 LEU A C 1
ATOM 567 O O . LEU A 1 72 ? -11.174 -2.897 9.838 1.00 93.00 72 LEU A O 1
ATOM 571 N N . SER A 1 73 ? -10.933 -4.242 8.066 1.00 92.62 73 SER A N 1
ATOM 572 C CA . SER A 1 73 ? -12.306 -4.776 8.113 1.00 92.62 73 SER A CA 1
ATOM 573 C C . SER A 1 73 ? -12.683 -5.462 9.437 1.00 92.62 73 SER A C 1
ATOM 575 O O . SER A 1 73 ? -13.867 -5.547 9.770 1.00 92.62 73 SER A O 1
ATOM 577 N N . ASN A 1 74 ? -11.688 -5.915 10.207 1.00 91.75 74 ASN A N 1
ATOM 578 C CA . ASN A 1 74 ? -11.864 -6.564 11.504 1.00 91.75 74 ASN A CA 1
ATOM 579 C C . ASN A 1 74 ? -11.805 -5.584 12.693 1.00 91.75 74 ASN A C 1
ATOM 581 O O . ASN A 1 74 ? -12.096 -5.980 13.824 1.00 91.75 74 ASN A O 1
ATOM 585 N N . VAL A 1 75 ? -11.475 -4.308 12.464 1.00 91.19 75 VAL A N 1
ATOM 586 C CA . VAL A 1 75 ? -11.484 -3.270 13.505 1.00 91.19 75 VAL A CA 1
ATOM 587 C C . VAL A 1 75 ? -12.918 -2.862 13.838 1.00 91.19 75 VAL A C 1
ATOM 589 O O . VAL A 1 75 ? -13.765 -2.667 12.957 1.00 91.19 75 VAL A O 1
ATOM 592 N N . LYS A 1 76 ? -13.218 -2.648 15.125 1.00 89.81 76 LYS A N 1
ATOM 593 C CA . LYS A 1 76 ? -14.537 -2.143 15.509 1.00 89.81 76 LYS A CA 1
ATOM 594 C C . LYS A 1 76 ? -14.679 -0.677 15.127 1.00 89.81 76 LYS A C 1
ATOM 596 O O . LYS A 1 76 ? -13.982 0.202 15.628 1.00 89.81 76 LYS A O 1
ATOM 601 N N . VAL A 1 77 ? -15.716 -0.395 14.344 1.00 88.00 77 VAL A N 1
ATOM 602 C CA . VAL A 1 77 ? -16.112 0.968 13.947 1.00 88.00 77 VAL A CA 1
ATOM 603 C C . VAL A 1 77 ? -16.318 1.887 15.157 1.00 88.00 77 VAL A C 1
ATOM 605 O O . VAL A 1 77 ? -16.040 3.080 15.085 1.00 88.00 77 VAL A O 1
ATOM 608 N N . THR A 1 78 ? -16.799 1.349 16.282 1.00 89.50 78 THR A N 1
ATOM 609 C CA . THR A 1 78 ? -16.963 2.119 17.523 1.00 89.50 78 THR A CA 1
ATOM 610 C C . THR A 1 78 ? -15.632 2.624 18.061 1.00 89.50 78 THR A C 1
ATOM 612 O O . THR A 1 78 ? -15.578 3.776 18.472 1.00 89.50 78 THR A O 1
ATOM 615 N N . THR A 1 79 ? -14.580 1.800 18.004 1.00 90.50 79 THR A N 1
ATOM 616 C CA . THR A 1 79 ? -13.230 2.168 18.441 1.00 90.50 79 THR A CA 1
ATOM 617 C C . THR A 1 79 ? -12.684 3.296 17.575 1.00 90.50 79 THR A C 1
ATOM 619 O O . THR A 1 79 ? -12.261 4.315 18.109 1.00 90.50 79 THR A O 1
ATOM 622 N N . LEU A 1 80 ? -12.767 3.153 16.245 1.00 89.31 80 LEU A N 1
ATOM 623 C CA . LEU A 1 80 ? -12.287 4.163 15.292 1.00 89.31 80 LEU A CA 1
ATOM 624 C C . LEU A 1 80 ? -12.965 5.522 15.491 1.00 89.31 80 LEU A C 1
ATOM 626 O O . LEU A 1 80 ? -12.299 6.554 15.471 1.00 89.31 80 LEU A O 1
ATOM 630 N N . LYS A 1 81 ? -14.287 5.523 15.715 1.00 89.00 81 LYS A N 1
ATOM 631 C CA . LYS A 1 81 ? -15.052 6.756 15.939 1.00 89.00 81 LYS A CA 1
ATOM 632 C C . LYS A 1 81 ? -14.755 7.394 17.292 1.00 89.00 81 LYS A C 1
ATOM 634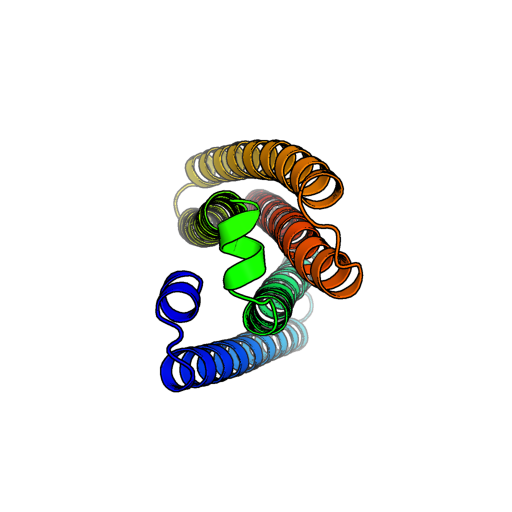 O O . LYS A 1 81 ? -14.646 8.615 17.360 1.00 89.00 81 LYS A O 1
ATOM 639 N N . SER A 1 82 ? -14.640 6.606 18.365 1.00 88.56 82 SER A N 1
ATOM 640 C CA . SER A 1 82 ? -14.379 7.155 19.702 1.00 88.56 82 SER A CA 1
ATOM 641 C C . SER A 1 82 ? -12.989 7.773 19.807 1.00 88.56 82 SER A C 1
ATOM 643 O O . SER A 1 82 ? -12.851 8.827 20.417 1.00 88.56 82 SER A O 1
ATOM 645 N N . SER A 1 83 ? -11.985 7.167 19.167 1.00 89.31 83 SER A N 1
ATOM 646 C CA . SER A 1 83 ? -10.617 7.695 19.127 1.00 89.31 83 SER A CA 1
ATOM 647 C C . SER A 1 83 ? -10.391 8.730 18.022 1.00 89.31 83 SER A C 1
ATOM 649 O O . SER A 1 83 ? -9.310 9.306 17.937 1.00 89.31 83 SER A O 1
ATOM 651 N N . LYS A 1 84 ? -11.389 8.990 17.161 1.00 91.94 84 LYS A N 1
ATOM 652 C CA . LYS A 1 84 ? -11.276 9.851 15.969 1.00 91.94 84 LYS A CA 1
ATOM 653 C C . LYS A 1 84 ? -10.134 9.434 15.027 1.00 91.94 84 LYS A C 1
ATOM 655 O O . LYS A 1 84 ? -9.542 10.303 14.387 1.00 91.94 84 LYS A O 1
ATOM 660 N N . LEU A 1 85 ? -9.778 8.148 15.002 1.00 93.25 85 LEU A N 1
ATOM 661 C CA . LEU A 1 85 ? -8.751 7.584 14.112 1.00 93.25 85 LEU A CA 1
ATOM 662 C C . LEU A 1 85 ? -9.307 7.255 12.723 1.00 93.25 85 LEU A C 1
ATOM 664 O O . LEU A 1 85 ? -8.541 7.041 11.791 1.00 93.25 85 LEU A O 1
ATOM 668 N N . ASP A 1 86 ? -10.633 7.233 12.567 1.00 92.31 86 ASP A N 1
ATOM 669 C CA . ASP A 1 86 ? -11.305 7.050 11.281 1.00 92.31 86 ASP A CA 1
ATOM 670 C C . ASP A 1 86 ? -10.801 8.039 10.222 1.00 92.31 86 ASP A C 1
ATOM 672 O O . ASP A 1 86 ? -10.497 7.640 9.099 1.00 92.31 86 ASP A O 1
ATOM 676 N N . LYS A 1 87 ? -10.648 9.313 10.596 1.00 92.56 87 LYS A N 1
ATOM 677 C CA . LYS A 1 87 ? -10.146 10.361 9.698 1.00 92.56 87 LYS A CA 1
ATOM 678 C C . LYS A 1 87 ? -8.662 10.211 9.388 1.00 92.56 87 LYS A C 1
ATOM 680 O O . LYS A 1 87 ? -8.273 10.394 8.241 1.00 92.56 87 LYS A O 1
ATOM 685 N N . ASP A 1 88 ? -7.858 9.868 10.390 1.00 94.88 88 ASP A N 1
ATOM 686 C CA . ASP A 1 88 ? -6.407 9.744 10.225 1.00 94.88 88 ASP A CA 1
ATOM 687 C C . ASP A 1 88 ? -6.069 8.573 9.297 1.00 94.88 88 ASP A C 1
ATOM 689 O O . ASP A 1 88 ? -5.311 8.737 8.346 1.00 94.88 88 ASP A O 1
ATOM 693 N N . ILE A 1 89 ? -6.708 7.417 9.511 1.00 95.25 89 ILE A N 1
ATOM 694 C CA . ILE A 1 89 ? -6.541 6.233 8.658 1.00 95.25 89 ILE A CA 1
ATOM 695 C C . ILE A 1 89 ? -7.082 6.498 7.253 1.00 95.25 89 ILE A C 1
ATOM 697 O O . ILE A 1 89 ? -6.438 6.125 6.280 1.00 95.25 89 ILE A O 1
ATOM 701 N N . THR A 1 90 ? -8.235 7.163 7.122 1.00 94.88 90 THR A N 1
ATOM 702 C CA . THR A 1 90 ? -8.763 7.525 5.795 1.00 94.88 90 THR A CA 1
ATOM 703 C C . THR A 1 90 ? -7.776 8.418 5.050 1.00 94.88 90 THR A C 1
ATOM 705 O O . THR A 1 90 ? -7.489 8.150 3.889 1.00 94.88 90 THR A O 1
ATOM 708 N N . LYS A 1 91 ? -7.182 9.411 5.724 1.00 96.19 91 LYS A N 1
ATOM 709 C CA . LYS A 1 91 ? -6.195 10.292 5.096 1.00 96.19 91 LYS A CA 1
ATOM 710 C C . LYS A 1 91 ? -4.906 9.558 4.715 1.00 96.19 91 LYS A C 1
ATOM 712 O O . LYS A 1 91 ? -4.357 9.836 3.657 1.00 96.19 91 LYS A O 1
ATOM 717 N N . LEU A 1 92 ? -4.432 8.629 5.545 1.00 97.25 92 LEU A N 1
ATOM 718 C CA . LEU A 1 92 ? -3.288 7.771 5.211 1.00 97.25 92 LEU A CA 1
ATOM 719 C C . LEU A 1 92 ? -3.573 6.912 3.967 1.00 97.25 92 LEU A C 1
ATOM 721 O O . LEU A 1 92 ? -2.734 6.830 3.077 1.00 97.25 92 LEU A O 1
ATOM 725 N N . ILE A 1 93 ? -4.776 6.336 3.872 1.00 96.31 93 ILE A N 1
ATOM 726 C CA . ILE A 1 93 ? -5.204 5.559 2.699 1.00 96.31 93 ILE A CA 1
ATOM 727 C C . ILE A 1 93 ? -5.289 6.440 1.445 1.00 96.31 93 ILE A C 1
ATOM 729 O O . ILE A 1 93 ? -4.880 6.005 0.377 1.00 96.31 93 ILE A O 1
ATOM 733 N N . GLU A 1 94 ? -5.816 7.661 1.549 1.00 96.25 94 GLU A N 1
ATOM 734 C CA . GLU A 1 94 ? -5.853 8.600 0.417 1.00 96.25 94 GLU A CA 1
ATOM 735 C C . GLU A 1 94 ? -4.446 8.894 -0.112 1.00 96.25 94 GLU A C 1
ATOM 737 O O . GLU A 1 94 ? -4.220 8.791 -1.312 1.00 96.25 94 GLU A O 1
ATOM 742 N N . LEU A 1 95 ? -3.492 9.185 0.778 1.00 97.44 95 LEU A N 1
ATOM 743 C CA . LEU A 1 95 ? -2.118 9.504 0.381 1.00 97.44 95 LEU A CA 1
ATOM 744 C C . LEU A 1 95 ? -1.416 8.325 -0.300 1.00 97.44 95 LEU A C 1
ATOM 746 O O . LEU A 1 95 ? -0.801 8.512 -1.344 1.00 97.44 95 LEU A O 1
ATOM 750 N N . VAL A 1 96 ? -1.532 7.106 0.236 1.00 96.44 96 VAL A N 1
ATOM 751 C CA . VAL A 1 96 ? -0.889 5.941 -0.399 1.00 96.44 96 VAL A CA 1
ATOM 752 C C . VAL A 1 96 ? -1.555 5.582 -1.735 1.00 96.44 96 VAL A C 1
ATOM 754 O O . VAL A 1 96 ? -0.903 5.110 -2.662 1.00 96.44 96 VAL A O 1
ATOM 757 N N . VAL A 1 97 ? -2.858 5.848 -1.884 1.00 95.81 97 VAL A N 1
ATOM 758 C CA . VAL A 1 97 ? -3.543 5.732 -3.179 1.00 95.81 97 VAL A CA 1
ATOM 759 C C . VAL A 1 97 ? -2.997 6.761 -4.172 1.00 95.81 97 VAL A C 1
ATOM 761 O O . VAL A 1 97 ? -2.759 6.405 -5.327 1.00 95.81 97 VAL A O 1
ATOM 764 N N . ASP A 1 98 ? -2.753 7.999 -3.734 1.00 96.06 98 ASP A N 1
ATOM 765 C CA . ASP A 1 98 ? -2.131 9.036 -4.562 1.00 96.06 98 ASP A CA 1
ATOM 766 C C . ASP A 1 98 ? -0.719 8.620 -5.018 1.00 96.06 98 ASP A C 1
ATOM 768 O O . ASP A 1 98 ? -0.391 8.786 -6.195 1.00 96.06 98 ASP A O 1
ATOM 772 N N . GLU A 1 99 ? 0.091 7.991 -4.155 1.00 95.31 99 GLU A N 1
ATOM 773 C CA . GLU A 1 99 ? 1.394 7.432 -4.556 1.00 95.31 99 GLU A CA 1
ATOM 774 C C . GLU A 1 99 ? 1.260 6.362 -5.638 1.00 95.31 99 GLU A C 1
ATOM 776 O O . GLU A 1 99 ? 1.955 6.421 -6.652 1.00 95.31 99 GLU A O 1
ATOM 781 N N . VAL A 1 100 ? 0.339 5.407 -5.478 1.00 95.56 100 VAL A N 1
ATOM 782 C CA . VAL A 1 100 ? 0.107 4.360 -6.487 1.00 95.56 100 VAL A CA 1
ATOM 783 C C . VAL A 1 100 ? -0.324 4.971 -7.827 1.00 95.56 100 VAL A C 1
ATOM 785 O O . VAL A 1 100 ? 0.119 4.517 -8.888 1.00 95.56 100 VAL A O 1
ATOM 788 N N . TYR A 1 101 ? -1.140 6.030 -7.814 1.00 95.06 101 TYR A N 1
ATOM 789 C CA . TYR A 1 101 ? -1.473 6.769 -9.034 1.00 95.06 101 TYR A CA 1
ATOM 790 C C . TYR A 1 101 ? -0.243 7.424 -9.660 1.00 95.06 101 TYR A C 1
ATOM 792 O O . TYR A 1 101 ? -0.047 7.297 -10.871 1.00 95.06 101 TYR A O 1
ATOM 800 N N . LYS A 1 102 ? 0.611 8.059 -8.856 1.00 94.00 102 LYS A N 1
ATOM 801 C CA . LYS A 1 102 ? 1.857 8.676 -9.326 1.00 94.00 102 LYS A CA 1
ATOM 802 C C . LYS A 1 102 ? 2.805 7.654 -9.946 1.00 94.00 102 LY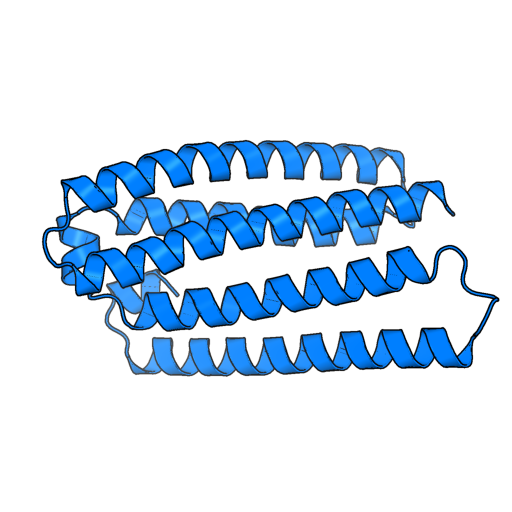S A C 1
ATOM 804 O O . LYS A 1 102 ? 3.345 7.918 -11.016 1.00 94.00 102 LYS A O 1
ATOM 809 N N . LEU A 1 103 ? 2.929 6.452 -9.381 1.00 94.62 103 LEU A N 1
ATOM 810 C CA . LEU A 1 103 ? 3.699 5.361 -9.996 1.00 94.62 103 LEU A CA 1
ATOM 811 C C . LEU A 1 103 ? 3.202 5.016 -11.405 1.00 94.62 103 LEU A C 1
ATOM 813 O O . LEU A 1 103 ? 4.004 4.826 -12.322 1.00 94.62 103 LEU A O 1
ATOM 817 N N . ASN A 1 104 ? 1.882 4.980 -11.603 1.00 92.50 104 ASN A N 1
ATOM 818 C CA . ASN A 1 104 ? 1.283 4.767 -12.921 1.00 92.50 104 ASN A CA 1
ATOM 819 C C . ASN A 1 104 ? 1.543 5.949 -13.885 1.00 92.50 104 ASN A C 1
ATOM 821 O O . ASN A 1 104 ? 1.682 5.740 -15.091 1.00 92.50 104 ASN A O 1
ATOM 825 N N . GLU A 1 105 ? 1.650 7.185 -13.395 1.00 92.38 105 GLU A N 1
ATOM 826 C CA . GLU A 1 105 ? 2.058 8.338 -14.214 1.00 92.38 105 GLU A CA 1
ATOM 827 C C . GLU A 1 105 ? 3.545 8.277 -14.602 1.00 92.38 105 GLU A C 1
ATOM 829 O O . GLU A 1 105 ? 3.889 8.557 -15.758 1.00 92.38 105 GLU A O 1
ATOM 834 N N . ILE A 1 106 ? 4.417 7.858 -13.677 1.00 91.62 106 ILE A N 1
ATOM 835 C CA . ILE A 1 106 ? 5.860 7.703 -13.907 1.00 91.62 106 ILE A CA 1
ATOM 836 C C . ILE A 1 106 ? 6.096 6.683 -15.019 1.00 91.62 106 ILE A C 1
ATOM 838 O O . ILE A 1 106 ? 6.689 7.033 -16.038 1.00 91.62 106 ILE A O 1
ATOM 842 N N . ILE A 1 107 ? 5.568 5.459 -14.892 1.00 88.88 107 ILE A N 1
ATOM 843 C CA . ILE A 1 107 ? 5.778 4.387 -15.884 1.00 88.88 107 ILE A CA 1
ATOM 844 C C . ILE A 1 107 ? 5.271 4.763 -17.285 1.00 88.88 107 ILE A C 1
ATOM 846 O O . ILE A 1 107 ? 5.882 4.392 -18.286 1.00 88.88 107 ILE A O 1
ATOM 850 N N . ARG A 1 108 ? 4.192 5.551 -17.385 1.00 88.44 108 ARG A N 1
ATOM 851 C CA . ARG A 1 108 ? 3.691 6.078 -18.669 1.00 88.44 108 ARG A CA 1
ATOM 852 C C . ARG A 1 108 ? 4.598 7.164 -19.246 1.00 88.44 108 ARG A C 1
ATOM 854 O O . ARG A 1 108 ? 4.757 7.247 -20.465 1.00 88.44 108 ARG A O 1
ATOM 861 N N . SER A 1 109 ? 5.193 7.981 -18.382 1.00 87.12 109 SER A N 1
ATOM 862 C CA . SER A 1 109 ? 6.107 9.058 -18.770 1.00 87.12 109 SER A CA 1
ATOM 863 C C . SER A 1 109 ? 7.496 8.544 -19.144 1.00 87.12 109 SER A C 1
ATOM 865 O O . SER A 1 109 ? 8.149 9.171 -19.973 1.00 87.12 109 SER A O 1
ATOM 867 N N . LEU A 1 110 ? 7.924 7.386 -18.622 1.00 82.38 110 LEU A N 1
ATOM 868 C CA . LEU A 1 110 ? 9.247 6.802 -18.887 1.00 82.38 110 LEU A CA 1
ATOM 869 C C . LEU A 1 110 ? 9.577 6.693 -20.382 1.00 82.38 110 LEU A C 1
ATOM 871 O O . LEU A 1 110 ? 10.697 6.987 -20.782 1.00 82.38 110 LEU A O 1
ATOM 875 N N . ASN A 1 111 ? 8.600 6.330 -21.216 1.00 73.62 111 ASN A N 1
ATOM 876 C CA . ASN A 1 111 ? 8.814 6.162 -22.658 1.00 73.62 111 ASN A CA 1
ATOM 877 C C . ASN A 1 111 ? 8.747 7.470 -23.463 1.00 73.62 111 ASN A C 1
ATOM 879 O O . ASN A 1 111 ? 9.088 7.471 -24.643 1.00 73.62 111 ASN A O 1
ATOM 883 N N . THR A 1 112 ? 8.240 8.561 -22.881 1.00 79.62 112 THR A N 1
ATOM 884 C CA . THR A 1 112 ? 7.910 9.789 -23.629 1.00 79.62 112 THR A CA 1
ATOM 885 C C . THR A 1 112 ? 8.683 11.014 -23.155 1.00 79.62 112 THR A C 1
ATOM 887 O O . THR A 1 112 ? 9.060 11.845 -23.980 1.00 79.62 112 THR A O 1
ATOM 890 N N . ASN A 1 113 ? 8.932 11.141 -21.850 1.00 83.56 113 ASN A N 1
ATOM 891 C CA . ASN A 1 113 ? 9.644 12.262 -21.254 1.00 83.56 113 ASN A CA 1
ATOM 892 C C . ASN A 1 113 ? 10.270 11.869 -19.903 1.00 83.56 113 ASN A C 1
ATOM 894 O O . ASN A 1 113 ? 9.624 11.926 -18.854 1.00 83.56 113 ASN A O 1
ATOM 898 N N . THR A 1 114 ? 11.562 11.540 -19.926 1.00 82.56 114 THR A N 1
ATOM 899 C CA . THR A 1 114 ? 12.339 11.189 -18.729 1.00 82.56 114 THR A CA 1
ATOM 900 C C . THR A 1 114 ? 12.392 12.318 -17.695 1.00 82.56 114 THR A C 1
ATOM 902 O O . THR A 1 114 ? 12.361 12.039 -16.501 1.00 82.56 114 THR A O 1
ATOM 905 N N . ALA A 1 115 ? 12.424 13.589 -18.115 1.00 86.00 115 ALA A N 1
ATOM 906 C CA . ALA A 1 115 ? 12.438 14.718 -17.180 1.00 86.00 115 ALA A CA 1
ATOM 907 C C . ALA A 1 115 ? 11.130 14.796 -16.376 1.00 86.00 115 ALA A C 1
ATOM 909 O O . ALA A 1 115 ? 11.168 14.948 -15.160 1.00 86.00 115 ALA A O 1
ATOM 910 N N . ASN A 1 116 ? 9.988 14.579 -17.038 1.00 87.88 116 ASN A N 1
ATOM 911 C CA . ASN A 1 116 ? 8.685 14.505 -16.371 1.00 87.88 116 ASN A CA 1
ATOM 912 C C . ASN A 1 116 ? 8.598 13.309 -15.409 1.00 87.88 116 ASN A C 1
ATOM 914 O O . ASN A 1 116 ? 8.053 13.428 -14.318 1.00 87.88 116 ASN A O 1
ATOM 918 N N . ALA A 1 117 ? 9.161 12.155 -15.787 1.00 88.00 117 ALA A N 1
ATOM 919 C CA . ALA A 1 117 ? 9.215 10.993 -14.900 1.00 88.00 117 ALA A CA 1
ATOM 920 C C . ALA A 1 117 ? 10.008 11.288 -13.611 1.00 88.00 117 ALA A C 1
ATOM 922 O O . ALA A 1 117 ? 9.582 10.881 -12.533 1.00 88.00 117 ALA A O 1
ATOM 923 N N . ILE A 1 118 ? 11.116 12.033 -13.710 1.00 88.06 118 ILE A N 1
ATOM 924 C CA . ILE A 1 118 ? 11.920 12.456 -12.552 1.00 88.06 118 ILE A CA 1
ATOM 925 C C . ILE A 1 118 ? 11.141 13.425 -11.653 1.00 88.06 118 ILE A C 1
ATOM 927 O O . ILE A 1 118 ? 11.189 13.278 -10.434 1.00 88.06 118 ILE A O 1
ATOM 931 N N . GLU A 1 119 ? 10.416 14.392 -12.220 1.00 90.75 119 GLU A N 1
ATOM 932 C CA . GLU A 1 119 ? 9.575 15.312 -11.436 1.00 90.75 119 GLU A CA 1
ATOM 933 C C . GLU A 1 119 ? 8.477 14.556 -10.677 1.00 90.75 119 GLU A C 1
ATOM 935 O O . GLU A 1 119 ? 8.330 14.727 -9.467 1.00 90.75 119 GLU A O 1
ATOM 940 N N . LEU A 1 120 ? 7.780 13.634 -11.345 1.00 91.62 120 LEU A N 1
ATOM 941 C CA . LEU A 1 120 ? 6.764 12.789 -10.712 1.00 91.62 120 LEU A CA 1
ATOM 942 C C . LEU A 1 120 ? 7.343 11.919 -9.581 1.00 91.62 120 LEU A C 1
ATOM 944 O O . LEU A 1 120 ? 6.689 11.735 -8.557 1.00 91.62 120 LEU A O 1
ATOM 948 N N . ALA A 1 121 ? 8.576 11.423 -9.718 1.00 91.25 121 ALA A N 1
ATOM 949 C CA . ALA A 1 121 ? 9.255 10.688 -8.647 1.00 91.25 121 ALA A CA 1
ATOM 950 C C . ALA A 1 121 ? 9.631 11.576 -7.441 1.00 91.25 121 ALA A C 1
ATOM 952 O O . ALA A 1 121 ? 9.696 11.106 -6.306 1.00 91.25 121 ALA A O 1
ATOM 953 N N . GLN A 1 122 ? 9.851 12.879 -7.641 1.00 91.31 122 GLN A N 1
ATOM 954 C CA . GLN A 1 122 ? 10.025 13.821 -6.527 1.00 91.31 122 GLN A CA 1
ATOM 955 C C . GLN A 1 122 ? 8.695 14.114 -5.819 1.00 91.31 122 GLN A C 1
ATOM 957 O O . GLN A 1 122 ? 8.665 14.320 -4.600 1.00 91.31 122 GLN A O 1
ATOM 962 N N . GLU A 1 123 ? 7.587 14.108 -6.562 1.00 93.19 123 GLU A N 1
ATOM 963 C CA . GLU A 1 123 ? 6.249 14.211 -5.981 1.00 93.19 123 GLU A CA 1
ATOM 964 C C . GLU A 1 123 ? 5.934 12.999 -5.097 1.00 93.19 123 GLU A C 1
ATOM 966 O O . GLU A 1 123 ? 5.462 13.205 -3.979 1.00 93.19 123 GLU A O 1
ATOM 971 N N . THR A 1 124 ? 6.271 11.766 -5.514 1.00 93.94 124 THR A N 1
ATOM 972 C CA . THR A 1 124 ? 6.096 10.575 -4.652 1.00 93.94 124 THR A CA 1
ATOM 973 C C . THR A 1 124 ? 6.866 10.717 -3.345 1.00 93.94 124 THR A C 1
ATOM 975 O O . THR A 1 124 ? 6.293 10.520 -2.282 1.00 93.94 124 THR A O 1
ATOM 978 N N . GLN A 1 125 ? 8.110 11.202 -3.388 1.00 93.94 125 GLN A N 1
ATOM 979 C CA . GLN A 1 125 ? 8.897 11.443 -2.174 1.00 93.94 125 GLN A CA 1
ATOM 980 C C . GLN A 1 125 ? 8.275 12.503 -1.247 1.00 93.94 125 GLN A C 1
ATOM 982 O O . GLN A 1 125 ? 8.471 12.489 -0.032 1.00 93.94 125 GLN A O 1
ATOM 987 N N . THR A 1 126 ? 7.548 13.471 -1.802 1.00 95.75 126 THR A N 1
ATOM 988 C CA . THR A 1 126 ? 6.845 14.472 -0.990 1.00 95.75 126 THR A CA 1
ATOM 989 C C . THR A 1 126 ? 5.640 13.858 -0.282 1.00 95.75 126 THR A C 1
ATOM 991 O O . THR A 1 126 ? 5.397 14.183 0.882 1.00 95.75 126 THR A O 1
ATOM 994 N N . ILE A 1 127 ? 4.919 12.960 -0.960 1.00 95.88 127 ILE A N 1
ATOM 995 C CA . ILE A 1 127 ? 3.788 12.231 -0.382 1.00 95.88 127 ILE A CA 1
ATOM 996 C C . ILE A 1 127 ? 4.272 11.268 0.711 1.00 95.88 127 ILE A C 1
ATOM 998 O O . ILE A 1 127 ? 3.707 11.294 1.804 1.00 95.88 127 ILE A O 1
ATOM 1002 N N . GLU A 1 128 ? 5.356 10.525 0.475 1.00 96.31 128 GLU A N 1
ATOM 1003 C CA . GLU A 1 128 ? 5.972 9.611 1.449 1.00 96.31 128 GLU A CA 1
ATOM 1004 C C . GLU A 1 128 ? 6.267 10.338 2.767 1.00 96.31 128 GLU A C 1
ATOM 1006 O O . GLU A 1 128 ? 5.781 9.942 3.825 1.00 96.31 128 GLU A O 1
ATOM 1011 N N . ARG A 1 129 ? 6.917 11.508 2.707 1.00 96.06 129 ARG A N 1
ATOM 1012 C CA . ARG A 1 129 ? 7.174 12.338 3.899 1.00 96.06 129 ARG A CA 1
ATOM 1013 C C . ARG A 1 129 ? 5.899 12.771 4.621 1.00 96.06 129 ARG A C 1
ATOM 1015 O O . ARG A 1 129 ? 5.901 12.924 5.846 1.00 96.06 129 ARG A O 1
ATOM 1022 N N . GLU A 1 130 ? 4.814 13.032 3.892 1.00 97.00 130 GLU A N 1
ATOM 1023 C CA . GLU A 1 130 ? 3.524 13.360 4.504 1.00 97.00 130 GLU A CA 1
ATOM 1024 C C . GLU A 1 130 ? 2.920 12.139 5.215 1.00 97.00 130 GLU A C 1
ATOM 1026 O O . GLU A 1 130 ? 2.433 12.273 6.347 1.00 97.00 130 GLU A O 1
ATOM 1031 N N . ILE A 1 131 ? 2.976 10.961 4.585 1.00 97.38 131 ILE A N 1
ATOM 1032 C CA . ILE A 1 131 ? 2.541 9.683 5.165 1.00 97.38 131 ILE A CA 1
ATOM 1033 C C . ILE A 1 131 ? 3.314 9.417 6.451 1.00 97.38 131 ILE A C 1
ATOM 1035 O O . ILE A 1 131 ? 2.704 9.182 7.490 1.00 97.38 131 ILE A O 1
ATOM 1039 N N . ASP A 1 132 ? 4.628 9.568 6.412 1.00 96.50 132 ASP A N 1
ATOM 1040 C CA . ASP A 1 132 ? 5.573 9.318 7.492 1.00 96.50 132 ASP A CA 1
ATOM 1041 C C . ASP A 1 132 ? 5.296 10.208 8.735 1.00 96.50 132 ASP A C 1
ATOM 1043 O O . ASP A 1 132 ? 5.243 9.755 9.888 1.00 96.50 132 ASP A O 1
ATOM 1047 N N . ILE A 1 133 ? 4.962 11.489 8.520 1.00 97.12 133 ILE A N 1
ATOM 1048 C CA . ILE A 1 133 ? 4.496 12.399 9.585 1.00 97.12 133 ILE A CA 1
ATOM 1049 C C . ILE A 1 133 ? 3.151 11.941 10.165 1.00 97.12 133 ILE A C 1
ATOM 1051 O O . ILE A 1 133 ? 2.982 11.901 11.391 1.00 97.12 133 ILE A O 1
ATOM 1055 N N . LYS A 1 134 ? 2.174 11.623 9.310 1.00 97.00 134 LYS A N 1
ATOM 1056 C CA . LYS A 1 134 ? 0.824 11.231 9.751 1.00 97.00 134 LYS A CA 1
ATOM 1057 C C . LYS A 1 134 ? 0.815 9.879 10.447 1.00 97.00 134 LYS A C 1
ATOM 1059 O O . LYS A 1 134 ? 0.094 9.724 11.429 1.00 97.00 134 LYS A O 1
ATOM 1064 N N . TYR A 1 135 ? 1.638 8.947 9.989 1.00 96.94 135 TYR A N 1
ATOM 1065 C CA . TYR A 1 135 ? 1.896 7.655 10.603 1.00 96.94 135 TYR A CA 1
ATOM 1066 C C . TYR A 1 135 ? 2.312 7.842 12.067 1.00 96.94 135 TYR A C 1
ATOM 1068 O O . TYR A 1 135 ? 1.647 7.339 12.975 1.00 96.94 135 TYR A O 1
ATOM 1076 N N . ARG A 1 136 ? 3.336 8.669 12.325 1.00 96.88 136 ARG A N 1
ATOM 1077 C CA . ARG A 1 136 ? 3.814 8.956 13.691 1.00 96.88 136 ARG A CA 1
ATOM 1078 C C . ARG A 1 136 ? 2.715 9.563 14.560 1.00 96.88 136 ARG A C 1
ATOM 1080 O O . ARG A 1 136 ? 2.523 9.144 15.701 1.00 96.88 136 ARG A O 1
ATOM 1087 N N . GLN A 1 137 ? 1.967 10.526 14.023 1.00 96.75 137 GLN A N 1
ATOM 1088 C CA . GLN A 1 137 ? 0.860 11.168 14.739 1.00 96.75 137 GLN A CA 1
ATOM 1089 C C . GLN A 1 137 ? -0.260 10.174 15.081 1.00 96.75 137 GLN A C 1
ATOM 1091 O O . GLN A 1 137 ? -0.722 10.133 16.225 1.00 96.75 137 GLN A O 1
ATOM 1096 N N . ALA A 1 138 ? -0.671 9.351 14.114 1.00 96.62 138 ALA A N 1
ATOM 1097 C CA . ALA A 1 138 ? -1.727 8.360 14.275 1.00 96.62 138 ALA A CA 1
ATOM 1098 C C . ALA A 1 138 ? -1.331 7.268 15.278 1.00 96.62 138 ALA A C 1
ATOM 1100 O O . ALA A 1 138 ? -2.144 6.895 16.122 1.00 96.62 138 ALA A O 1
ATOM 1101 N N . THR A 1 139 ? -0.075 6.816 15.255 1.00 96.62 139 THR A N 1
ATOM 1102 C CA . THR A 1 139 ? 0.454 5.815 16.191 1.00 96.62 139 THR A CA 1
ATOM 1103 C C . THR A 1 139 ? 0.434 6.316 17.635 1.00 96.62 139 THR A C 1
ATOM 1105 O O . THR A 1 139 ? -0.072 5.625 18.520 1.00 96.62 139 THR A O 1
ATOM 1108 N N . ILE A 1 140 ? 0.904 7.540 17.901 1.00 96.94 140 ILE A N 1
ATOM 1109 C CA . ILE A 1 140 ? 0.864 8.108 19.261 1.00 96.94 140 ILE A CA 1
ATOM 1110 C C . ILE A 1 140 ? -0.578 8.308 19.735 1.00 96.94 140 ILE A C 1
ATOM 1112 O O . ILE A 1 140 ? -0.917 7.982 20.878 1.00 96.94 140 ILE A O 1
ATOM 1116 N N . LYS A 1 141 ? -1.454 8.791 18.851 1.00 96.12 141 LYS A N 1
ATOM 1117 C CA . LYS A 1 141 ? -2.877 8.965 19.151 1.00 96.12 141 LYS A CA 1
ATOM 1118 C C . LYS A 1 141 ? -3.559 7.632 19.460 1.00 96.12 141 LYS A C 1
ATOM 1120 O O . LYS A 1 141 ? -4.304 7.549 20.431 1.00 96.12 141 LYS A O 1
ATOM 1125 N N . LEU A 1 142 ? -3.264 6.577 18.702 1.00 96.25 142 LEU A N 1
ATOM 1126 C CA . LEU A 1 142 ? -3.765 5.228 1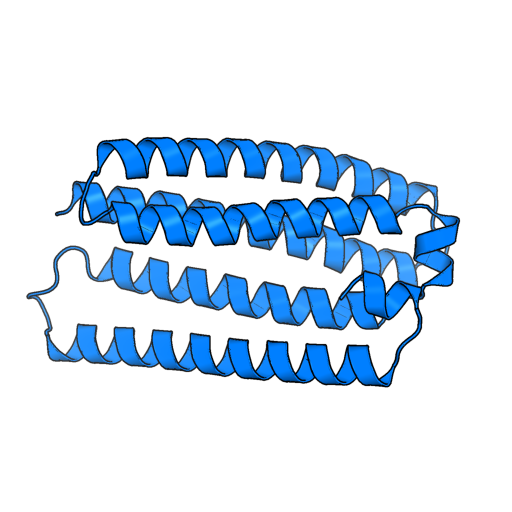8.956 1.00 96.25 142 LEU A CA 1
ATOM 1127 C C . LEU A 1 142 ? -3.408 4.741 20.362 1.00 96.25 142 LEU A C 1
ATOM 1129 O O . LEU A 1 142 ? -4.291 4.288 21.089 1.00 96.25 142 LEU A O 1
ATOM 1133 N N . LEU A 1 143 ? -2.136 4.862 20.743 1.00 95.06 143 LEU A N 1
ATOM 1134 C CA . LEU A 1 143 ? -1.643 4.414 22.047 1.00 95.06 143 LEU A CA 1
ATOM 1135 C C . LEU A 1 143 ? -2.220 5.222 23.218 1.00 95.06 143 LEU A C 1
ATOM 1137 O O . LEU A 1 143 ? -2.278 4.716 24.335 1.00 95.06 143 LEU A O 1
ATOM 1141 N N . THR A 1 144 ? -2.649 6.459 22.965 1.00 94.44 144 THR A N 1
ATOM 1142 C CA . THR A 1 144 ? -3.218 7.348 23.988 1.00 94.44 144 THR A CA 1
ATOM 1143 C C . THR A 1 144 ? -4.727 7.151 24.146 1.00 94.44 144 THR A C 1
ATOM 1145 O O . THR A 1 144 ? -5.238 7.117 25.263 1.00 94.44 144 THR A O 1
ATOM 1148 N N . GLU A 1 145 ? -5.450 7.013 23.033 1.00 94.19 145 GLU A N 1
ATOM 1149 C CA . GLU A 1 145 ? -6.917 7.081 22.999 1.00 94.19 145 GLU A CA 1
ATOM 1150 C C . GLU A 1 145 ? -7.602 5.705 23.050 1.00 94.19 145 GLU A C 1
ATOM 1152 O O . GLU A 1 145 ? -8.792 5.611 23.363 1.00 94.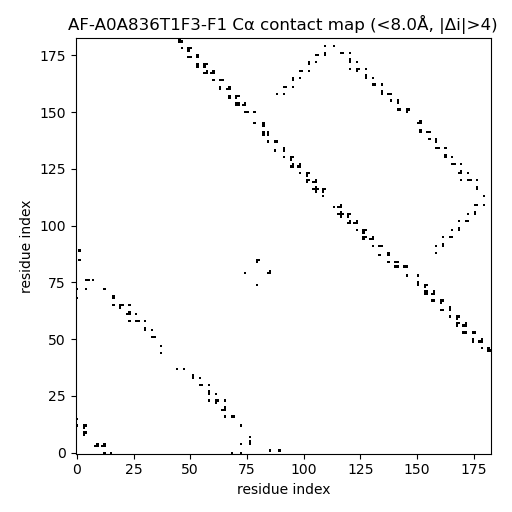19 145 GLU A O 1
ATOM 1157 N N . VAL A 1 146 ? -6.894 4.616 22.725 1.00 94.12 146 VAL A N 1
ATOM 1158 C CA . VAL A 1 146 ? -7.473 3.265 22.670 1.00 94.12 146 VAL A CA 1
ATOM 1159 C C . VAL A 1 146 ? -6.910 2.393 23.786 1.00 94.12 146 VAL A C 1
ATOM 1161 O O . VAL A 1 146 ? -5.737 2.044 23.809 1.00 94.12 146 VAL A O 1
ATOM 1164 N N . THR A 1 147 ? -7.782 1.968 24.700 1.00 91.56 147 THR A N 1
ATOM 1165 C CA . THR A 1 147 ? -7.404 1.135 25.856 1.00 91.56 147 THR A CA 1
ATOM 1166 C C . THR A 1 147 ? -7.483 -0.366 25.581 1.00 91.56 147 THR A C 1
ATOM 1168 O O . THR A 1 147 ? -6.868 -1.172 26.279 1.00 91.56 147 THR A O 1
ATOM 1171 N N . ASN A 1 148 ? -8.253 -0.782 24.572 1.00 93.50 148 ASN A N 1
ATOM 1172 C CA . ASN A 1 148 ? -8.393 -2.192 24.234 1.00 93.50 148 ASN A CA 1
ATOM 1173 C C . ASN A 1 148 ? -7.167 -2.681 23.453 1.00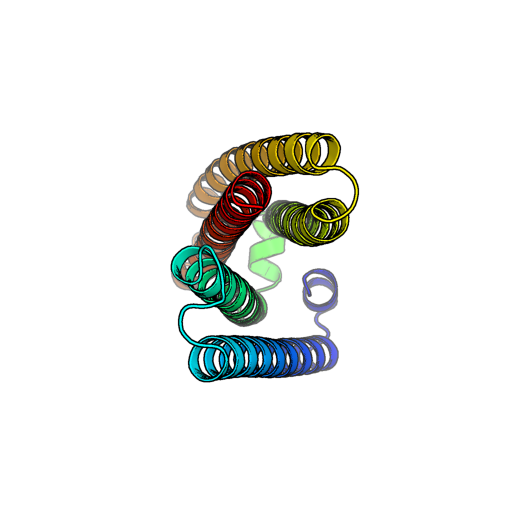 93.50 148 ASN A C 1
ATOM 1175 O O . ASN A 1 148 ? -7.032 -2.382 22.270 1.00 93.50 148 ASN A O 1
ATOM 1179 N N . MET A 1 149 ? -6.332 -3.504 24.089 1.00 93.50 149 MET A N 1
ATOM 1180 C CA . MET A 1 149 ? -5.093 -4.011 23.490 1.00 93.50 149 MET A CA 1
ATOM 1181 C C . MET A 1 149 ? -5.302 -4.732 22.148 1.00 93.50 149 MET A C 1
ATOM 1183 O O . MET A 1 149 ? -4.492 -4.569 21.244 1.00 93.50 149 MET A O 1
ATOM 1187 N N . LYS A 1 150 ? -6.395 -5.492 21.980 1.00 93.75 150 LYS A N 1
ATOM 1188 C CA . LYS A 1 150 ? -6.673 -6.193 20.713 1.00 93.75 150 LYS A CA 1
ATOM 1189 C C . LYS A 1 150 ? -6.943 -5.207 19.577 1.00 93.75 150 LYS A C 1
ATOM 1191 O O . LYS A 1 150 ? -6.484 -5.419 18.462 1.00 93.75 150 LYS A O 1
ATOM 1196 N N . GLU A 1 151 ? -7.673 -4.131 19.868 1.00 93.75 151 GLU A N 1
ATOM 1197 C CA . GLU A 1 151 ? -7.927 -3.070 18.890 1.00 93.75 151 GLU A CA 1
ATOM 1198 C C . GLU A 1 151 ? -6.657 -2.257 18.615 1.00 93.75 151 GLU A C 1
ATOM 1200 O O . GLU A 1 151 ? -6.410 -1.909 17.467 1.00 93.75 151 GLU A O 1
ATOM 1205 N N . VAL A 1 152 ? -5.827 -2.002 19.637 1.00 95.94 152 VAL A N 1
ATOM 1206 C CA . VAL A 1 152 ? -4.519 -1.349 19.462 1.00 95.94 152 VAL A CA 1
ATOM 1207 C C . VAL A 1 152 ? -3.640 -2.145 18.506 1.00 95.94 152 VAL A C 1
ATOM 1209 O O . VAL A 1 152 ? -3.108 -1.562 17.573 1.00 95.94 152 VAL A O 1
ATOM 1212 N N . MET A 1 153 ? -3.525 -3.464 18.686 1.00 95.44 153 MET A N 1
ATOM 1213 C CA . MET A 1 153 ? -2.732 -4.307 17.785 1.00 95.44 153 MET A CA 1
ATOM 1214 C C . MET A 1 153 ? -3.251 -4.231 16.345 1.00 95.44 153 MET A C 1
ATOM 1216 O O . MET A 1 153 ? -2.487 -3.915 15.443 1.00 95.44 153 MET A O 1
ATOM 1220 N N . LEU A 1 154 ? -4.559 -4.424 16.131 1.00 95.25 154 LEU A N 1
ATOM 1221 C CA . LEU A 1 154 ? -5.134 -4.392 14.782 1.00 95.25 154 LEU A CA 1
ATOM 1222 C C . LEU A 1 154 ? -4.962 -3.037 14.089 1.00 95.25 154 LEU A C 1
ATOM 1224 O O . LEU A 1 154 ? -4.639 -2.994 12.906 1.00 95.25 154 LEU A O 1
ATOM 1228 N N . ILE A 1 155 ? -5.197 -1.931 14.799 1.00 96.06 155 ILE A N 1
ATOM 1229 C CA . ILE A 1 155 ? -5.089 -0.593 14.207 1.00 96.06 155 ILE A CA 1
ATOM 1230 C C . ILE A 1 155 ? -3.621 -0.223 13.976 1.00 96.06 155 ILE A C 1
ATOM 1232 O O . ILE A 1 155 ? -3.309 0.377 12.951 1.00 96.06 155 ILE A O 1
ATOM 1236 N N . LYS A 1 156 ? -2.715 -0.610 14.881 1.00 96.62 156 LYS A N 1
ATOM 1237 C CA . LYS A 1 156 ? -1.274 -0.418 14.699 1.00 96.62 156 LYS A CA 1
ATOM 1238 C C . LYS A 1 156 ? -0.785 -1.159 13.456 1.00 96.62 156 LYS A C 1
ATOM 1240 O O . LYS A 1 156 ? -0.163 -0.535 12.611 1.00 96.62 156 LYS A O 1
ATOM 1245 N N . ASP A 1 157 ? -1.165 -2.425 13.294 1.00 96.88 157 ASP A N 1
ATOM 1246 C CA . ASP A 1 157 ? -0.797 -3.235 12.127 1.00 96.88 157 ASP A CA 1
ATOM 1247 C C . ASP A 1 157 ? -1.358 -2.682 10.801 1.00 96.88 157 ASP A C 1
ATOM 1249 O O . ASP A 1 157 ? -0.835 -2.998 9.732 1.00 96.88 157 ASP A O 1
ATOM 1253 N N . VAL A 1 158 ? -2.456 -1.916 10.851 1.00 97.25 158 VAL A N 1
ATOM 1254 C CA . VAL A 1 158 ? -2.998 -1.176 9.698 1.00 97.25 158 VAL A CA 1
ATOM 1255 C C . VAL A 1 158 ? -2.152 0.060 9.412 1.00 97.25 158 VAL A C 1
ATOM 1257 O O . VAL A 1 158 ? -1.785 0.281 8.265 1.00 97.25 158 VAL A O 1
ATOM 1260 N N . ILE A 1 159 ? -1.852 0.859 10.438 1.00 97.44 159 ILE A N 1
ATOM 1261 C CA . ILE A 1 159 ? -1.080 2.100 10.311 1.00 97.44 159 ILE A CA 1
ATOM 1262 C C . ILE A 1 159 ? 0.350 1.806 9.826 1.00 97.44 159 ILE A C 1
ATOM 1264 O O . ILE A 1 159 ? 0.806 2.456 8.893 1.00 97.44 159 ILE A O 1
ATOM 1268 N N . GLU A 1 160 ? 1.016 0.799 10.397 1.00 97.50 160 GLU A N 1
ATOM 1269 C CA . GLU A 1 160 ? 2.335 0.327 9.948 1.00 97.50 160 GLU A CA 1
ATOM 1270 C C . GLU A 1 160 ? 2.273 -0.283 8.552 1.00 97.50 160 GLU A C 1
ATOM 1272 O O . GLU A 1 160 ? 3.112 0.022 7.720 1.00 97.50 160 GLU A O 1
ATOM 1277 N N . GLY A 1 161 ? 1.240 -1.077 8.248 1.00 97.56 161 GLY A N 1
ATOM 1278 C CA . GLY A 1 161 ? 1.081 -1.633 6.906 1.00 97.56 161 GLY A CA 1
ATOM 1279 C C . GLY A 1 161 ? 0.982 -0.557 5.820 1.00 97.56 161 GLY A C 1
ATOM 1280 O O . GLY A 1 161 ? 1.508 -0.757 4.732 1.00 97.56 161 GLY A O 1
ATOM 1281 N N . ILE A 1 162 ? 0.327 0.578 6.103 1.00 97.75 162 ILE A N 1
ATOM 1282 C CA . ILE A 1 162 ? 0.236 1.699 5.154 1.00 97.75 162 ILE A CA 1
ATOM 1283 C C . ILE A 1 162 ? 1.596 2.382 4.964 1.00 97.75 162 ILE A C 1
ATOM 1285 O O . ILE A 1 162 ? 1.936 2.722 3.836 1.00 97.75 162 ILE A O 1
ATOM 1289 N N . GLU A 1 163 ? 2.365 2.582 6.036 1.00 97.56 163 GLU A N 1
ATOM 1290 C CA . GLU A 1 163 ? 3.704 3.176 5.940 1.00 97.56 163 GLU A CA 1
ATOM 1291 C C . GLU A 1 163 ? 4.670 2.253 5.187 1.00 97.56 163 GLU A C 1
ATOM 1293 O O . GLU A 1 163 ? 5.285 2.687 4.218 1.00 97.56 163 GLU A O 1
ATOM 1298 N N . GLU A 1 164 ? 4.677 0.955 5.500 1.00 97.62 164 GLU A N 1
ATOM 1299 C CA . GLU A 1 164 ? 5.489 -0.017 4.767 1.00 97.62 164 GLU A CA 1
ATOM 1300 C C . GLU A 1 164 ? 5.091 -0.078 3.282 1.00 97.62 164 GLU A C 1
ATOM 1302 O O . GLU A 1 164 ? 5.955 -0.188 2.411 1.00 97.62 164 GLU A O 1
ATOM 1307 N N . MET A 1 165 ? 3.794 0.029 2.967 1.00 97.31 165 MET A N 1
ATOM 1308 C CA . MET A 1 165 ? 3.298 0.102 1.589 1.00 97.31 165 MET A CA 1
ATOM 1309 C C . MET A 1 165 ? 3.797 1.359 0.863 1.00 97.31 165 MET A C 1
ATOM 1311 O O . MET A 1 165 ? 4.185 1.259 -0.304 1.00 97.31 165 MET A O 1
ATOM 1315 N N . ALA A 1 166 ? 3.803 2.516 1.527 1.00 97.56 166 ALA A N 1
ATOM 1316 C CA . ALA A 1 166 ? 4.319 3.766 0.968 1.00 97.56 166 ALA A CA 1
ATOM 1317 C C . ALA A 1 166 ? 5.824 3.668 0.669 1.00 97.56 166 ALA A C 1
ATOM 1319 O O . ALA A 1 166 ? 6.286 3.971 -0.432 1.00 97.56 166 ALA A O 1
ATOM 1320 N N . ASP A 1 167 ? 6.576 3.072 1.591 1.00 96.75 167 ASP A N 1
ATOM 1321 C CA . ASP A 1 167 ? 7.992 2.744 1.426 1.00 96.75 167 ASP A CA 1
ATOM 1322 C C . ASP A 1 167 ? 8.257 1.859 0.195 1.00 96.75 167 ASP A C 1
ATOM 1324 O O . ASP A 1 167 ? 9.242 2.034 -0.534 1.00 96.75 167 ASP A O 1
ATOM 1328 N N . LYS A 1 168 ? 7.383 0.876 -0.066 1.00 97.31 168 LYS A N 1
ATOM 1329 C CA . LYS A 1 168 ? 7.454 0.061 -1.291 1.00 97.31 168 LYS A CA 1
ATOM 1330 C C . LYS A 1 168 ? 7.113 0.874 -2.531 1.00 97.31 168 LYS A C 1
ATOM 1332 O O . LYS A 1 168 ? 7.774 0.685 -3.553 1.00 97.31 168 LYS A O 1
ATOM 1337 N N . CYS A 1 169 ? 6.143 1.783 -2.453 1.00 96.81 169 CYS A N 1
ATOM 1338 C CA . CYS A 1 169 ? 5.824 2.677 -3.560 1.00 96.81 169 CYS A CA 1
ATOM 1339 C C . CYS A 1 169 ? 7.042 3.527 -3.935 1.00 96.81 169 CYS A C 1
ATOM 1341 O O . CYS A 1 169 ? 7.430 3.560 -5.103 1.00 96.81 169 CYS A O 1
ATOM 1343 N N . GLN A 1 170 ? 7.726 4.112 -2.952 1.00 95.50 170 GLN A N 1
ATOM 1344 C CA . GLN A 1 170 ? 8.932 4.894 -3.203 1.00 95.50 170 GLN A CA 1
ATOM 1345 C C . GLN A 1 170 ? 10.061 4.052 -3.820 1.00 95.50 170 GLN A C 1
ATOM 1347 O O . GLN A 1 170 ? 10.697 4.491 -4.776 1.00 95.50 170 GLN A O 1
ATOM 1352 N N . LYS A 1 171 ? 10.259 2.805 -3.370 1.00 95.62 171 LYS A N 1
ATOM 1353 C CA . LYS A 1 171 ? 11.229 1.883 -3.996 1.00 95.62 171 LYS A CA 1
ATOM 1354 C C . LYS A 1 171 ? 10.908 1.602 -5.463 1.00 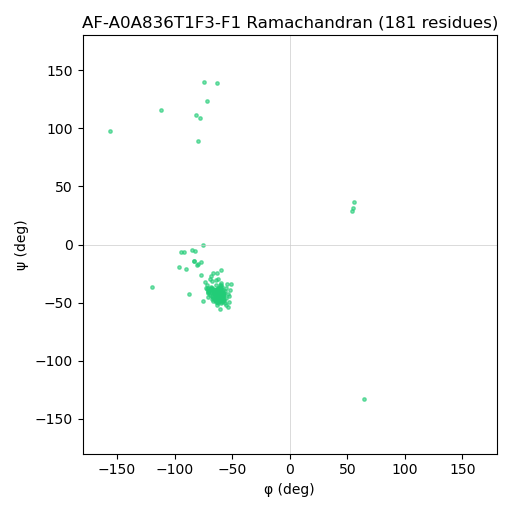95.62 171 LYS A C 1
ATOM 1356 O O . LYS A 1 171 ? 11.817 1.588 -6.288 1.00 95.62 171 LYS A O 1
ATOM 1361 N N . VAL A 1 172 ? 9.633 1.401 -5.804 1.00 95.75 172 VAL A N 1
ATOM 1362 C CA . VAL A 1 172 ? 9.201 1.226 -7.202 1.00 95.75 172 VAL A CA 1
ATOM 1363 C C . VAL A 1 172 ? 9.465 2.493 -8.018 1.00 95.75 172 VAL A C 1
ATOM 1365 O O . VAL A 1 172 ? 9.958 2.392 -9.141 1.00 95.75 172 VAL A O 1
ATOM 1368 N N . SER A 1 173 ? 9.190 3.672 -7.452 1.00 94.88 173 SER A N 1
ATOM 1369 C CA . SER A 1 173 ? 9.491 4.973 -8.066 1.00 94.88 173 SER A CA 1
ATOM 1370 C C . SER A 1 173 ? 10.979 5.087 -8.420 1.00 94.88 173 SER A C 1
ATOM 1372 O O . SER A 1 173 ? 11.334 5.307 -9.581 1.00 94.88 173 SER A O 1
ATOM 1374 N N . ASP A 1 174 ? 11.860 4.815 -7.456 1.00 92.31 174 ASP A N 1
ATOM 1375 C CA . ASP A 1 174 ? 13.311 4.849 -7.651 1.00 92.31 174 ASP A CA 1
ATOM 1376 C C . ASP A 1 174 ? 13.764 3.824 -8.705 1.00 92.31 174 ASP A C 1
ATOM 1378 O O . ASP A 1 174 ? 14.567 4.140 -9.590 1.00 92.31 174 ASP A 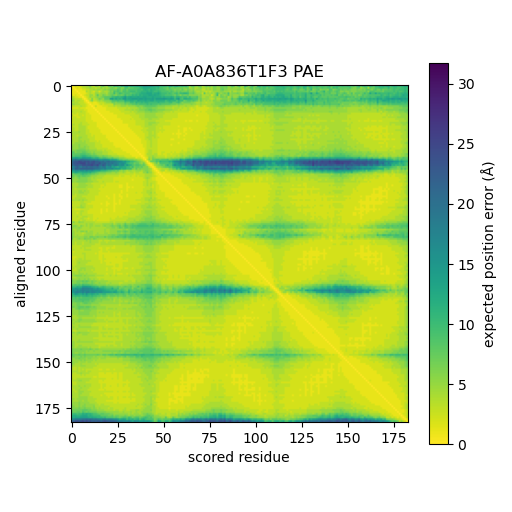O 1
ATOM 1382 N N . SER A 1 175 ? 13.211 2.606 -8.675 1.00 92.56 175 SER A N 1
ATOM 1383 C CA . SER A 1 175 ? 13.504 1.586 -9.683 1.00 92.56 175 SER A CA 1
ATOM 1384 C C . SER A 1 175 ? 13.081 2.011 -11.089 1.00 92.56 175 SER A C 1
ATOM 1386 O O . SER A 1 175 ? 13.833 1.759 -12.034 1.00 92.56 175 SER A O 1
ATOM 1388 N N . PHE A 1 176 ? 11.942 2.694 -11.253 1.00 90.75 176 PHE A N 1
ATOM 1389 C CA . PHE A 1 176 ? 11.529 3.256 -12.541 1.00 90.75 176 PHE A CA 1
ATOM 1390 C C . PHE A 1 176 ? 12.518 4.298 -13.058 1.00 90.75 176 PHE A C 1
ATOM 1392 O O . PHE A 1 176 ? 12.876 4.249 -14.235 1.00 90.75 176 PHE A O 1
ATOM 1399 N N . ILE A 1 177 ? 13.024 5.189 -12.204 1.00 88.06 177 ILE A N 1
ATOM 1400 C CA . ILE A 1 177 ? 14.049 6.163 -12.606 1.00 88.06 177 ILE A CA 1
ATOM 1401 C C . ILE A 1 177 ? 15.343 5.462 -13.025 1.00 88.06 177 ILE A C 1
ATOM 1403 O O . ILE A 1 177 ? 15.928 5.808 -14.052 1.00 88.06 177 ILE A O 1
ATOM 1407 N N . LEU A 1 178 ? 15.768 4.429 -12.295 1.00 86.81 178 LEU A N 1
ATOM 1408 C CA . LEU A 1 178 ? 16.934 3.629 -12.675 1.00 86.81 178 LEU A CA 1
ATOM 1409 C C . LEU A 1 178 ? 16.739 2.916 -14.021 1.00 86.81 178 LEU A C 1
ATOM 1411 O O . LEU A 1 178 ? 17.685 2.839 -14.806 1.00 86.81 178 LEU A O 1
ATOM 1415 N N . LEU A 1 179 ? 15.529 2.426 -14.319 1.00 82.19 179 LEU A N 1
ATOM 1416 C CA . LEU A 1 179 ? 15.199 1.892 -15.646 1.00 82.19 179 LEU A CA 1
ATOM 1417 C C . LEU A 1 179 ? 15.285 2.986 -16.717 1.00 82.19 179 LEU A C 1
ATOM 1419 O O . LEU A 1 179 ? 15.886 2.745 -17.758 1.00 82.19 179 LEU A O 1
ATOM 1423 N N . ALA A 1 180 ? 14.767 4.187 -16.441 1.00 78.31 180 ALA A N 1
ATOM 1424 C CA . ALA A 1 180 ? 14.818 5.339 -17.347 1.00 78.31 180 ALA A CA 1
ATOM 1425 C C . ALA A 1 180 ? 16.246 5.734 -17.737 1.00 78.31 180 ALA A C 1
ATOM 1427 O O . ALA A 1 180 ? 16.505 6.061 -18.886 1.00 78.31 180 ALA A O 1
ATOM 1428 N N . LEU A 1 181 ? 17.164 5.720 -16.768 1.00 76.94 181 LEU A N 1
ATOM 1429 C CA . LEU A 1 181 ? 18.573 6.070 -16.971 1.00 76.94 181 LEU A CA 1
ATOM 1430 C C . LEU A 1 181 ? 19.378 4.951 -17.650 1.00 76.94 181 LEU A C 1
ATOM 1432 O O . LEU A 1 181 ? 20.502 5.189 -18.085 1.00 76.94 181 LEU A O 1
ATOM 1436 N N . SER A 1 182 ? 18.829 3.733 -17.693 1.00 71.38 182 SER A N 1
ATOM 1437 C CA . SER A 1 182 ? 19.445 2.564 -18.334 1.00 71.38 182 SER A CA 1
ATOM 1438 C C . SER A 1 182 ? 18.973 2.343 -19.779 1.00 71.38 182 SER A C 1
ATOM 1440 O O . SER A 1 182 ? 19.467 1.417 -20.427 1.00 71.38 182 SER A O 1
ATOM 1442 N N . LEU A 1 183 ? 17.994 3.129 -20.241 1.00 60.78 183 LEU A N 1
ATOM 1443 C CA . LEU A 1 183 ? 17.447 3.143 -21.603 1.00 60.78 183 LEU A CA 1
ATOM 1444 C C . LEU A 1 183 ? 18.225 4.125 -22.486 1.00 60.78 183 LEU A C 1
ATOM 1446 O O . LEU A 1 183 ? 18.468 3.759 -23.658 1.00 60.78 183 LEU A O 1
#

Nearest PDB structures (foldseek):
  4q25-assembly1_B  TM=6.076E-01  e=1.993E-02  Pseudomonas aeruginosa PAO1

pLDDT: mean 91.49, std 6.83, range [60.78, 97.75]

Foldseek 3Di:
DLVCLLVVVPVVLVVVLVVLVVVLVVLVVVLVVLVVVCVVVDPPDFPSVLVNVLSVLVSVLSVLVNLLSVLVSPAHPVLCVQLVVSVLLVVLVVLLVVLVVLLVVLLVCLVPPLVVSVVSLVVLVVSLVVLVVSLVVSLVSLVVRDPDVVNNVSVNSNSVSSNVSSVSSNSSSVSSNVVSVRD

Secondary structure (DSSP, 8-state):
-HHHHHTT-HHHHHHHHHHHHHHHHHHHHHHHHHHHHHHHHGGGSTTHHHHHHHHHHHHHHHHHHHHHHHHHHTS-HHHHHHTTHHHHHHHHHHHHHHHHHHHHHHHHHHTT-HHHHHHHHHHHHHHHHHHHHHHHHHHHHHHHH---HHHHHHHHHHHHHHHHHHHHHHHHHHHHHHHHHT-

Mean predicted aligned error: 4.4 Å

Solvent-accessible surface area (backbone atoms only — not comparable to full-atom values): 9711 Å² total; per-residue (Å²): 110,71,68,37,52,76,69,64,37,64,66,60,49,51,54,51,53,51,51,44,52,53,49,35,53,50,44,48,51,50,40,54,48,53,54,49,55,50,60,74,59,45,88,75,52,80,63,52,65,58,56,49,52,33,42,54,43,55,38,50,40,38,51,36,54,44,52,31,51,56,42,52,72,71,52,59,60,67,56,31,61,75,53,57,43,53,60,53,53,48,51,48,52,53,51,48,50,50,41,56,52,44,47,57,51,24,66,63,25,48,84,76,37,57,70,58,22,53,52,45,44,53,49,40,55,53,48,45,55,50,45,56,52,50,42,55,53,48,53,55,48,44,72,72,59,47,85,52,65,73,56,43,53,42,50,47,56,29,50,50,38,51,51,56,35,36,56,39,49,50,52,39,40,54,43,49,52,55,51,53,76,72,107